Protein AF-A0A935KQV0-F1 (afdb_monomer_lite)

Secondary structure (DSSP, 8-state):
--BTTB----HHHHHHHHHHHHHHHHHHHHHHHHHHHHHHHHHHHHHHHHHHHHHTT----HHHHHHHHT---HHHHHHHHHHTTT-SSHHHHT-TTHHHHHHHHHHHHHHTTS------------------------PPPTTHHHHHHHHHHHHHHHHHHHHHHHHHHHTT----HHHHHHHHT---HHHHHHHHHHTTT-SSHHHHHSPP-

Sequence (213 aa):
MQIGNYVYRSEFARRYLAQGHAEGRAKGEAEGRIEGRAEGCLEGEAQALLRILHARGLSVSEAERARMVSCDDRATLDEWLERALTASRVAEVFSVYDVYCREFARRFVAKGRAEGEVEGRADRGGGGGGGGGGPGGGGPGPGAGQGRLEGKAVGRVEGHARALLRILGARGLSVSDAERGEILCCAELTVLDAWIERALTARSVAEVLGAAK

Foldseek 3Di:
DDPPPDDDPDPVVVVVVVVVLVVLQVVLLQLLLVQLLLLLLQQQLLVLLVLLCVLVVEDADPVLSCVSNPDSDPVLSLQLLLQSLPDPYSVSSNDPPVVVVVVVVVVCVVDVVDDDDDDDDDDDDDDDDDDDDDDPPPDRTNNSNVSSNNNSLNNNLQNLLVSLVSLCVSVVADADPVLNVVSNPDNDSVLSSQLSSQSSPDPHSCSSNDDDD

Radius of gyration: 24.26 Å; chains: 1; bounding box: 67×32×71 Å

pLDDT: mean 77.88, std 22.32, range [28.64, 97.69]

Structure (mmCIF, N/CA/C/O backbone):
data_AF-A0A935KQV0-F1
#
_entry.id   AF-A0A935KQV0-F1
#
loop_
_atom_site.group_PDB
_atom_site.id
_atom_site.type_symbol
_atom_site.label_atom_id
_atom_site.label_alt_id
_atom_site.label_comp_id
_atom_site.label_asym_id
_atom_site.label_entity_id
_atom_site.label_seq_id
_atom_site.pdbx_PDB_ins_code
_atom_site.Cartn_x
_atom_site.Cartn_y
_atom_site.Cartn_z
_atom_site.occupancy
_atom_site.B_iso_or_equiv
_atom_site.auth_seq_id
_atom_site.auth_comp_id
_atom_site.auth_asym_id
_atom_site.auth_atom_id
_atom_site.pdbx_PDB_model_num
ATOM 1 N N . MET A 1 1 ? 22.729 -12.419 -34.390 1.00 51.22 1 MET A N 1
ATOM 2 C CA . MET A 1 1 ? 21.323 -12.376 -33.937 1.00 51.22 1 MET A CA 1
ATOM 3 C C . MET A 1 1 ? 20.447 -12.295 -35.185 1.00 51.22 1 MET A C 1
ATOM 5 O O . MET A 1 1 ? 20.657 -11.387 -35.980 1.00 51.22 1 MET A O 1
ATOM 9 N N . GLN A 1 2 ? 19.611 -13.310 -35.427 1.00 42.56 2 GLN A N 1
ATOM 10 C CA . GLN A 1 2 ? 18.781 -13.502 -36.629 1.00 42.56 2 GLN A CA 1
ATOM 11 C C . GLN A 1 2 ? 17.349 -13.021 -36.338 1.00 42.56 2 GLN A C 1
ATOM 13 O O . GLN A 1 2 ? 16.762 -13.463 -35.354 1.00 42.56 2 GLN A O 1
ATOM 18 N N . ILE A 1 3 ? 16.790 -12.133 -37.167 1.00 52.03 3 ILE A N 1
ATOM 19 C CA . ILE A 1 3 ? 15.344 -11.850 -37.175 1.00 52.03 3 ILE A CA 1
ATOM 20 C C . ILE A 1 3 ? 14.775 -12.695 -38.319 1.00 52.03 3 ILE A C 1
ATOM 22 O O . ILE A 1 3 ? 14.884 -12.329 -39.489 1.00 52.03 3 ILE A O 1
ATOM 26 N N . GLY A 1 4 ? 14.292 -13.897 -37.994 1.00 65.00 4 GLY A N 1
ATOM 27 C CA . GLY A 1 4 ? 14.020 -14.930 -39.001 1.00 65.00 4 GLY A CA 1
ATOM 28 C C . GLY A 1 4 ? 15.279 -15.325 -39.794 1.00 65.00 4 GLY A C 1
ATOM 29 O O . GLY A 1 4 ? 16.396 -15.245 -39.289 1.00 65.00 4 GLY A O 1
ATOM 30 N N . ASN A 1 5 ? 15.123 -15.723 -41.061 1.00 53.81 5 ASN A N 1
ATOM 31 C CA . ASN A 1 5 ? 16.239 -16.158 -41.921 1.00 53.81 5 ASN A CA 1
ATOM 32 C C . ASN A 1 5 ? 17.142 -15.017 -42.440 1.00 53.81 5 ASN A C 1
ATOM 34 O O . ASN A 1 5 ? 18.050 -15.267 -43.234 1.00 53.81 5 ASN A O 1
ATOM 38 N N . TYR A 1 6 ? 16.928 -13.768 -42.017 1.00 64.62 6 TYR A N 1
ATOM 39 C CA . TYR A 1 6 ? 17.718 -12.636 -42.494 1.00 64.62 6 TYR A CA 1
ATOM 40 C C . TYR A 1 6 ? 18.883 -12.318 -41.550 1.00 64.62 6 TYR A C 1
ATOM 42 O O . TYR A 1 6 ? 18.707 -11.988 -40.375 1.00 64.62 6 TYR A O 1
ATOM 50 N N . VAL A 1 7 ? 20.101 -12.396 -42.091 1.00 66.06 7 VAL A N 1
ATOM 51 C CA . VAL A 1 7 ? 21.337 -12.007 -41.404 1.00 66.06 7 VAL A CA 1
ATOM 52 C C . VAL A 1 7 ? 21.749 -10.624 -41.898 1.00 66.06 7 VAL A C 1
ATOM 54 O O . VAL A 1 7 ? 22.054 -10.446 -43.079 1.00 66.06 7 VAL A O 1
ATOM 57 N N . TYR A 1 8 ? 21.789 -9.643 -40.994 1.00 71.12 8 TYR A N 1
ATOM 58 C CA . TYR A 1 8 ? 22.251 -8.293 -41.317 1.00 71.12 8 TYR A CA 1
ATOM 59 C C . TYR A 1 8 ? 23.732 -8.300 -41.693 1.00 71.12 8 TYR A C 1
ATOM 61 O O . TYR A 1 8 ? 24.611 -8.516 -40.858 1.00 71.12 8 TYR A O 1
ATOM 69 N N . ARG A 1 9 ? 23.998 -8.046 -42.977 1.00 77.44 9 ARG A N 1
ATOM 70 C CA . ARG A 1 9 ? 25.338 -8.179 -43.563 1.00 77.44 9 ARG A CA 1
ATOM 71 C C . ARG A 1 9 ? 26.287 -7.034 -43.187 1.00 77.44 9 ARG A C 1
ATOM 73 O O . ARG A 1 9 ? 27.486 -7.258 -43.088 1.00 77.44 9 ARG A O 1
ATOM 80 N N . SER A 1 10 ? 25.773 -5.834 -42.910 1.00 84.25 10 SER A N 1
ATOM 81 C CA . SER A 1 10 ? 26.598 -4.673 -42.541 1.00 84.25 10 SER A CA 1
ATOM 82 C C . SER A 1 10 ? 26.788 -4.545 -41.025 1.00 84.25 10 SER A C 1
ATOM 84 O O . SER A 1 10 ? 25.827 -4.679 -40.266 1.00 84.25 10 SER A O 1
ATOM 86 N N . GLU A 1 11 ? 28.016 -4.232 -40.592 1.00 77.44 11 GLU A N 1
ATOM 87 C CA . GLU A 1 11 ? 28.325 -3.830 -39.207 1.00 77.44 11 GLU A CA 1
ATOM 88 C C . GLU A 1 11 ? 27.502 -2.609 -38.777 1.00 77.44 11 GLU A C 1
ATOM 90 O O . GLU A 1 11 ? 27.034 -2.533 -37.644 1.00 77.44 11 GLU A O 1
ATOM 95 N N . PHE A 1 12 ? 27.251 -1.683 -39.708 1.00 79.38 12 PHE A N 1
ATOM 96 C CA . PHE A 1 12 ? 26.406 -0.515 -39.477 1.00 79.38 12 PHE A CA 1
ATOM 97 C C . PHE A 1 12 ? 24.987 -0.938 -39.077 1.00 79.38 12 PHE A C 1
ATOM 99 O O . PHE A 1 12 ? 24.496 -0.556 -38.020 1.00 79.38 12 PHE A O 1
ATOM 106 N N . ALA A 1 13 ? 24.353 -1.812 -39.862 1.00 78.12 13 ALA A N 1
ATOM 107 C CA . ALA A 1 13 ? 22.996 -2.266 -39.572 1.00 78.12 13 ALA A CA 1
ATOM 108 C C . ALA A 1 13 ? 22.918 -3.078 -38.267 1.00 78.12 13 ALA A C 1
ATOM 110 O O . ALA A 1 13 ? 21.971 -2.921 -37.500 1.00 78.12 13 ALA A O 1
ATOM 111 N N . ARG A 1 14 ? 23.942 -3.892 -37.968 1.00 81.94 14 ARG A N 1
ATOM 112 C CA . ARG A 1 14 ? 24.045 -4.615 -36.690 1.00 81.94 14 ARG A CA 1
ATOM 113 C C . ARG A 1 14 ? 24.139 -3.667 -35.492 1.00 81.94 14 ARG A C 1
ATOM 115 O O . ARG A 1 14 ? 23.450 -3.904 -34.502 1.00 81.94 14 ARG A O 1
ATOM 122 N N . ARG A 1 15 ? 24.929 -2.589 -35.587 1.00 79.25 15 ARG A N 1
ATOM 123 C CA . ARG A 1 15 ? 25.049 -1.575 -34.523 1.00 79.25 15 ARG A CA 1
ATOM 124 C C . ARG A 1 15 ? 23.736 -0.841 -34.264 1.00 79.25 15 ARG A C 1
ATOM 126 O O . ARG A 1 15 ? 23.324 -0.772 -33.114 1.00 79.25 15 ARG A O 1
ATOM 133 N N . TYR A 1 16 ? 23.058 -0.356 -35.303 1.00 78.00 16 TYR A N 1
ATOM 134 C CA . TYR A 1 16 ? 21.794 0.375 -35.135 1.00 78.00 16 TYR A CA 1
ATOM 135 C C . TYR A 1 16 ? 20.670 -0.499 -34.574 1.00 78.00 16 TYR A C 1
ATOM 137 O O . TYR A 1 16 ? 19.898 -0.040 -33.739 1.00 78.00 16 TYR A O 1
ATOM 145 N N . LEU A 1 17 ? 20.595 -1.773 -34.968 1.00 80.44 17 LEU A N 1
ATOM 146 C CA . LEU A 1 17 ? 19.628 -2.704 -34.379 1.00 80.44 17 LEU A CA 1
ATOM 147 C C . LEU A 1 17 ? 19.953 -3.014 -32.925 1.00 80.44 17 LEU A C 1
ATOM 149 O O . LEU A 1 17 ? 19.053 -3.015 -32.096 1.00 80.44 17 LEU A O 1
ATOM 153 N N . ALA A 1 18 ? 21.225 -3.268 -32.603 1.00 81.56 18 ALA A N 1
ATOM 154 C CA . ALA A 1 18 ? 21.640 -3.498 -31.224 1.00 81.56 18 ALA A CA 1
ATOM 155 C C . ALA A 1 18 ? 21.318 -2.285 -30.339 1.00 81.56 18 ALA A C 1
ATOM 157 O O . ALA A 1 18 ? 20.777 -2.454 -29.249 1.00 81.56 18 ALA A O 1
ATOM 158 N N . GLN A 1 19 ? 21.578 -1.075 -30.840 1.00 83.81 19 GLN A N 1
ATOM 159 C CA . GLN A 1 19 ? 21.224 0.171 -30.169 1.00 83.81 19 GLN A CA 1
ATOM 160 C C . GLN A 1 19 ? 19.706 0.311 -30.000 1.00 83.81 19 GLN A C 1
ATOM 162 O O . GLN A 1 19 ? 19.245 0.500 -28.880 1.00 83.81 19 GLN A O 1
ATOM 167 N N . GLY A 1 20 ? 18.919 0.126 -31.062 1.00 83.25 20 GLY A N 1
ATOM 168 C CA . GLY A 1 20 ? 17.457 0.205 -30.987 1.00 83.25 20 GLY A CA 1
ATOM 169 C C . GLY A 1 20 ? 16.843 -0.848 -30.057 1.00 83.25 20 GLY A C 1
ATOM 170 O O . GLY A 1 20 ? 15.896 -0.560 -29.330 1.00 83.25 20 GLY A O 1
ATOM 171 N N . HIS A 1 21 ? 17.406 -2.059 -30.009 1.00 80.44 21 HIS A N 1
ATOM 172 C CA . HIS A 1 21 ? 17.002 -3.085 -29.046 1.00 80.44 21 HIS A CA 1
ATOM 173 C C . HIS A 1 21 ? 17.347 -2.699 -27.605 1.00 80.44 21 HIS A C 1
ATOM 175 O O . HIS A 1 21 ? 16.546 -2.960 -26.708 1.00 80.44 21 HIS A O 1
ATOM 181 N N . ALA A 1 22 ? 18.515 -2.095 -27.373 1.00 82.62 22 ALA A N 1
ATOM 182 C CA . ALA A 1 22 ? 18.918 -1.626 -26.052 1.00 82.62 22 ALA A CA 1
ATOM 183 C C . ALA A 1 22 ? 18.037 -0.460 -25.575 1.00 82.62 22 ALA A C 1
ATOM 185 O O . ALA A 1 22 ? 17.529 -0.502 -24.458 1.00 82.62 22 ALA A O 1
ATOM 186 N N . GLU A 1 23 ? 17.791 0.530 -26.433 1.00 83.69 23 GLU A N 1
ATOM 187 C CA . GLU A 1 23 ? 16.909 1.669 -26.150 1.00 83.69 23 GLU A CA 1
ATOM 188 C C . GLU A 1 23 ? 15.466 1.214 -25.910 1.00 83.69 23 GLU A C 1
ATOM 190 O O . GLU A 1 23 ? 14.846 1.610 -24.923 1.00 83.69 23 GLU A O 1
ATOM 195 N N . GLY A 1 24 ? 14.947 0.321 -26.760 1.00 84.88 24 GLY A N 1
ATOM 196 C CA . GLY A 1 24 ? 13.618 -0.263 -26.591 1.00 84.88 24 GLY A CA 1
ATOM 197 C C . GLY A 1 24 ? 13.483 -1.043 -25.284 1.00 84.88 24 GLY A C 1
ATOM 198 O O . GLY A 1 24 ? 12.462 -0.922 -24.609 1.00 84.88 24 GLY A O 1
ATOM 199 N N . ARG A 1 25 ? 14.528 -1.784 -24.887 1.00 84.88 25 ARG A N 1
ATOM 200 C CA . ARG A 1 25 ? 14.560 -2.488 -23.601 1.00 84.88 25 ARG A CA 1
ATOM 201 C C . ARG A 1 25 ? 14.570 -1.530 -22.418 1.00 84.88 25 ARG A C 1
ATOM 203 O O . ARG A 1 25 ? 13.757 -1.685 -21.514 1.00 84.88 25 ARG A O 1
ATOM 210 N N . ALA A 1 26 ? 15.453 -0.535 -22.441 1.00 83.94 26 ALA A N 1
ATOM 211 C CA . ALA A 1 26 ? 15.571 0.443 -21.365 1.00 83.94 26 ALA A CA 1
ATOM 212 C C . ALA A 1 26 ? 14.270 1.237 -21.176 1.00 83.94 26 ALA A C 1
ATOM 214 O O . ALA A 1 26 ? 13.826 1.446 -20.046 1.00 83.94 26 ALA A O 1
ATOM 215 N N . LYS A 1 27 ? 13.627 1.634 -22.281 1.00 86.88 27 LYS A N 1
ATOM 216 C CA . LYS A 1 27 ? 12.321 2.296 -22.251 1.00 86.88 27 LYS A CA 1
ATOM 217 C C . LYS A 1 27 ? 11.241 1.377 -21.676 1.00 86.88 27 LYS A C 1
ATOM 219 O O . LYS A 1 27 ? 10.529 1.797 -20.768 1.00 86.88 27 LYS A O 1
ATOM 224 N N . GLY A 1 28 ? 11.169 0.130 -22.147 1.00 86.06 28 GLY A N 1
ATOM 225 C CA . GLY A 1 28 ? 10.222 -0.860 -21.635 1.00 86.06 28 GLY A CA 1
ATOM 226 C C . GLY A 1 28 ? 10.383 -1.092 -20.133 1.00 86.06 28 GLY A C 1
ATOM 227 O O . GLY A 1 28 ? 9.404 -1.030 -19.398 1.00 86.06 28 GLY A O 1
ATOM 228 N N . GLU A 1 29 ? 11.610 -1.288 -19.650 1.00 87.50 29 GLU A N 1
ATOM 229 C CA . GLU A 1 29 ? 11.904 -1.439 -18.217 1.00 87.50 29 GLU A CA 1
ATOM 230 C C . GLU A 1 29 ? 11.488 -0.207 -17.402 1.00 87.50 29 GLU A C 1
ATOM 232 O O . GLU A 1 29 ? 10.914 -0.346 -16.324 1.00 87.50 29 GLU A O 1
ATOM 237 N N . ALA A 1 30 ? 11.747 1.004 -17.903 1.00 87.06 30 ALA A N 1
ATOM 238 C CA . ALA A 1 30 ? 11.362 2.233 -17.216 1.00 87.06 30 ALA A CA 1
ATOM 239 C C . ALA A 1 30 ? 9.835 2.391 -17.110 1.00 87.06 30 ALA A C 1
ATOM 241 O O . ALA A 1 30 ? 9.331 2.664 -16.021 1.00 87.06 30 ALA A O 1
ATOM 242 N N . GLU A 1 31 ? 9.107 2.179 -18.208 1.00 89.25 31 GLU A N 1
ATOM 243 C CA . GLU A 1 31 ? 7.638 2.222 -18.235 1.00 89.25 31 GLU A CA 1
ATOM 244 C C . GLU A 1 31 ? 7.041 1.139 -17.331 1.00 89.25 31 GLU A C 1
ATOM 246 O O . GLU A 1 31 ? 6.191 1.432 -16.488 1.00 89.25 31 GLU A O 1
ATOM 251 N N . GLY A 1 32 ? 7.570 -0.086 -17.425 1.00 88.94 32 GLY A N 1
ATOM 252 C CA . GLY A 1 32 ? 7.191 -1.196 -16.561 1.00 88.94 32 GLY A CA 1
ATOM 253 C C . GLY A 1 32 ? 7.372 -0.855 -15.084 1.00 88.94 32 GLY A C 1
ATOM 254 O O . GLY A 1 32 ? 6.460 -1.085 -14.299 1.00 88.94 32 GLY A O 1
ATOM 255 N N . ARG A 1 33 ? 8.499 -0.246 -14.687 1.00 92.00 33 ARG A N 1
ATOM 256 C CA . ARG A 1 33 ? 8.729 0.161 -13.286 1.00 92.00 33 ARG A CA 1
ATOM 257 C C . ARG A 1 33 ? 7.691 1.144 -12.767 1.00 92.00 33 ARG A C 1
ATOM 259 O O . ARG A 1 33 ? 7.289 1.025 -11.613 1.00 92.00 33 ARG A O 1
ATOM 266 N N . ILE A 1 34 ? 7.259 2.101 -13.585 1.00 92.06 34 ILE A N 1
ATOM 267 C CA . ILE A 1 34 ? 6.254 3.093 -13.181 1.00 92.06 34 ILE A CA 1
ATOM 268 C C . ILE A 1 34 ? 4.902 2.411 -12.949 1.00 92.06 34 ILE A C 1
ATOM 270 O O . ILE A 1 34 ? 4.312 2.571 -11.881 1.00 92.06 34 ILE A O 1
ATOM 274 N N . GLU A 1 35 ? 4.447 1.622 -13.922 1.00 90.25 35 GLU A N 1
ATOM 275 C CA . GLU A 1 35 ? 3.185 0.878 -13.845 1.00 90.25 35 GLU A CA 1
ATOM 276 C C . GLU A 1 35 ? 3.201 -0.109 -12.671 1.00 90.25 35 GLU A C 1
ATOM 278 O O . GLU A 1 35 ? 2.318 -0.091 -11.816 1.00 90.25 35 GLU A O 1
ATOM 283 N N . GLY A 1 36 ? 4.274 -0.893 -12.559 1.00 92.44 36 GLY A N 1
ATOM 284 C CA . GLY A 1 36 ? 4.469 -1.837 -11.470 1.00 92.44 36 GLY A CA 1
ATOM 285 C C . GLY A 1 36 ? 4.436 -1.167 -10.104 1.00 92.44 36 GLY A C 1
ATOM 286 O O . GLY A 1 36 ? 3.816 -1.694 -9.191 1.00 92.44 36 GLY A O 1
ATOM 287 N N . ARG A 1 37 ? 5.051 0.011 -9.946 1.00 94.62 37 ARG A N 1
ATOM 288 C CA . ARG A 1 37 ? 5.041 0.755 -8.677 1.00 94.62 37 ARG A CA 1
ATOM 289 C C . ARG A 1 37 ? 3.647 1.242 -8.302 1.00 94.62 37 ARG A C 1
ATOM 291 O O . ARG A 1 37 ? 3.291 1.181 -7.127 1.00 94.62 37 ARG A O 1
ATOM 298 N N . ALA A 1 38 ? 2.850 1.679 -9.275 1.00 91.50 38 ALA A N 1
ATOM 299 C CA . ALA A 1 38 ? 1.461 2.059 -9.037 1.00 91.50 38 ALA A CA 1
ATOM 300 C C . ALA A 1 38 ? 0.608 0.854 -8.604 1.00 91.50 38 ALA A C 1
ATOM 302 O O . ALA A 1 38 ? -0.062 0.930 -7.575 1.00 91.50 38 ALA A O 1
ATOM 303 N N . GLU A 1 39 ? 0.697 -0.267 -9.326 1.00 92.12 39 GLU A N 1
ATOM 304 C CA . GLU A 1 39 ? 0.000 -1.516 -8.981 1.00 92.12 39 GLU A CA 1
ATOM 305 C C . GLU A 1 39 ? 0.440 -2.047 -7.611 1.00 92.12 39 GLU A C 1
ATOM 307 O O . GLU A 1 39 ? -0.384 -2.344 -6.751 1.00 92.12 39 GLU A O 1
ATOM 312 N N . GLY A 1 40 ? 1.753 -2.107 -7.376 1.00 94.69 40 GLY A N 1
ATOM 313 C CA . GLY A 1 40 ? 2.329 -2.561 -6.117 1.00 94.69 40 GLY A CA 1
ATOM 314 C C . GLY A 1 40 ? 1.860 -1.727 -4.933 1.00 94.69 40 GLY A C 1
ATOM 315 O O . GLY A 1 40 ? 1.630 -2.274 -3.863 1.00 94.69 40 GLY A O 1
ATOM 316 N N . CYS A 1 41 ? 1.677 -0.418 -5.114 1.00 95.19 41 CYS A N 1
ATOM 317 C CA . CYS A 1 41 ? 1.146 0.447 -4.066 1.00 95.19 41 CYS A CA 1
ATOM 318 C C . CYS A 1 41 ? -0.255 0.038 -3.619 1.00 95.19 41 CYS A C 1
ATOM 320 O O . CYS A 1 41 ? -0.501 -0.056 -2.419 1.00 95.19 41 CYS A O 1
ATOM 322 N N . LEU A 1 42 ? -1.152 -0.227 -4.567 1.00 94.75 42 LEU A N 1
ATOM 323 C CA . LEU A 1 42 ? -2.513 -0.670 -4.264 1.00 94.75 42 LEU A CA 1
ATOM 324 C C . LEU A 1 42 ? -2.496 -2.064 -3.623 1.00 94.75 42 LEU A C 1
ATOM 326 O O . LEU A 1 42 ? -3.148 -2.285 -2.604 1.00 94.75 42 LEU A O 1
ATOM 330 N N . GLU A 1 43 ? -1.664 -2.976 -4.145 1.00 95.00 43 GLU A N 1
ATOM 331 C CA . GLU A 1 43 ? -1.433 -4.292 -3.533 1.00 95.00 43 GLU A CA 1
ATOM 332 C C . GLU A 1 43 ? -0.948 -4.159 -2.076 1.00 95.00 43 GLU A C 1
ATOM 334 O O . GLU A 1 43 ? -1.382 -4.917 -1.209 1.00 95.00 43 GLU A O 1
ATOM 339 N N . GLY A 1 44 ? -0.062 -3.199 -1.801 1.00 95.94 44 GLY A N 1
ATOM 340 C CA . GLY A 1 44 ? 0.465 -2.922 -0.467 1.00 95.94 44 GLY A CA 1
ATOM 341 C C . GLY A 1 44 ? -0.592 -2.380 0.494 1.00 95.94 44 GLY A C 1
ATOM 342 O O . GLY A 1 44 ? -0.711 -2.869 1.612 1.00 95.94 44 GLY A O 1
ATOM 343 N N . GLU A 1 45 ? -1.409 -1.422 0.060 1.00 96.88 45 GLU A N 1
ATOM 344 C CA . GLU A 1 45 ? -2.520 -0.894 0.866 1.00 96.88 45 GLU A CA 1
ATOM 345 C C . GLU A 1 45 ? -3.568 -1.980 1.173 1.00 96.88 45 GLU A C 1
ATOM 347 O O . GLU A 1 45 ? -4.023 -2.106 2.312 1.00 96.88 45 GLU A O 1
ATOM 352 N N . ALA A 1 46 ? -3.893 -2.835 0.197 1.00 96.19 46 ALA A N 1
ATOM 353 C CA . ALA A 1 46 ? -4.788 -3.974 0.396 1.00 96.19 46 ALA A CA 1
ATOM 354 C C . ALA A 1 46 ? -4.217 -5.012 1.383 1.00 96.19 46 ALA A C 1
ATOM 356 O O . ALA A 1 46 ? -4.949 -5.569 2.205 1.00 96.19 46 ALA A O 1
ATOM 357 N N . GLN A 1 47 ? -2.908 -5.275 1.333 1.00 96.50 47 GLN A N 1
ATOM 358 C CA . GLN A 1 47 ? -2.226 -6.155 2.289 1.00 96.50 47 GLN A CA 1
ATOM 359 C C . GLN A 1 47 ? -2.223 -5.566 3.704 1.00 96.50 47 GLN A C 1
ATOM 361 O O . GLN A 1 47 ? -2.571 -6.273 4.652 1.00 96.50 47 GLN A O 1
ATOM 366 N N . ALA A 1 48 ? -1.943 -4.268 3.841 1.00 96.50 48 ALA A N 1
ATOM 367 C CA . ALA A 1 48 ? -2.029 -3.559 5.113 1.00 96.50 48 ALA A CA 1
ATOM 368 C C . ALA A 1 48 ? -3.448 -3.630 5.706 1.00 96.50 48 ALA A C 1
ATOM 370 O O . ALA A 1 48 ? -3.613 -3.930 6.890 1.00 96.50 48 ALA A O 1
ATOM 371 N N . LEU A 1 49 ? -4.484 -3.449 4.881 1.00 96.44 49 LEU A N 1
ATOM 372 C CA . LEU A 1 49 ? -5.882 -3.615 5.288 1.00 96.44 49 LEU A CA 1
ATOM 373 C C . LEU A 1 49 ? -6.150 -5.020 5.843 1.00 96.44 49 LEU A C 1
ATOM 375 O O . LEU A 1 49 ? -6.696 -5.169 6.937 1.00 96.44 49 LEU A O 1
ATOM 379 N N . LEU A 1 50 ? -5.728 -6.062 5.123 1.00 96.00 50 LEU A N 1
ATOM 380 C CA . LEU A 1 50 ? -5.863 -7.446 5.582 1.00 96.00 50 LEU A CA 1
ATOM 381 C C . LEU A 1 50 ? -5.127 -7.684 6.906 1.00 96.00 50 LEU A C 1
ATOM 383 O O . LEU A 1 50 ? -5.637 -8.403 7.771 1.00 96.00 50 LEU A O 1
ATOM 387 N N . ARG A 1 51 ? -3.956 -7.063 7.091 1.00 95.12 51 ARG A N 1
ATOM 388 C CA . ARG A 1 51 ? -3.177 -7.159 8.329 1.00 95.12 51 ARG A CA 1
ATOM 389 C C . ARG A 1 51 ? -3.921 -6.548 9.510 1.00 95.12 51 ARG A C 1
ATOM 391 O O . ARG A 1 51 ? -4.007 -7.192 10.554 1.00 95.12 51 ARG A O 1
ATOM 398 N N . ILE A 1 52 ? -4.519 -5.371 9.332 1.00 94.88 52 ILE A N 1
ATOM 399 C CA . ILE A 1 52 ? -5.344 -4.713 10.356 1.00 94.88 52 ILE A CA 1
ATOM 400 C C . ILE A 1 52 ? -6.513 -5.608 10.761 1.00 94.88 52 ILE A C 1
ATOM 402 O O . ILE A 1 52 ? -6.734 -5.836 11.949 1.00 94.88 52 ILE A O 1
ATOM 406 N N . LEU A 1 53 ? -7.256 -6.139 9.787 1.00 94.75 53 LEU A N 1
ATOM 407 C CA . LEU A 1 53 ? -8.420 -6.983 10.067 1.00 94.75 53 LEU A CA 1
ATOM 408 C C . LEU A 1 53 ? -8.023 -8.244 10.834 1.00 94.75 53 LEU A C 1
ATOM 410 O O . LEU A 1 53 ? -8.674 -8.595 11.817 1.00 94.75 53 LEU A O 1
ATOM 414 N N . HIS A 1 54 ? -6.910 -8.866 10.446 1.00 93.81 54 HIS A N 1
ATOM 415 C CA . HIS A 1 54 ? -6.359 -10.007 11.161 1.00 93.81 54 HIS A CA 1
ATOM 416 C C . HIS A 1 54 ? -5.921 -9.650 12.590 1.00 93.81 54 HIS A C 1
ATOM 418 O O . HIS A 1 54 ? -6.286 -10.355 13.528 1.00 93.81 54 HIS A O 1
ATOM 424 N N . ALA A 1 55 ? -5.191 -8.547 12.780 1.00 92.62 55 ALA A N 1
ATOM 425 C CA . ALA A 1 55 ? -4.739 -8.092 14.097 1.00 92.62 55 ALA A CA 1
ATOM 426 C C . ALA A 1 55 ? -5.908 -7.738 15.035 1.00 92.62 55 ALA A C 1
ATOM 428 O O . ALA A 1 55 ? -5.804 -7.881 16.251 1.00 92.62 55 ALA A O 1
ATOM 429 N N . ARG A 1 56 ? -7.051 -7.332 14.471 1.00 92.75 56 ARG A N 1
ATOM 430 C CA . ARG A 1 56 ? -8.306 -7.108 15.205 1.00 92.75 56 ARG A CA 1
ATOM 431 C C . ARG A 1 56 ? -9.124 -8.384 15.438 1.00 92.75 56 ARG A C 1
ATOM 433 O O . ARG A 1 56 ? -10.190 -8.310 16.042 1.00 92.75 56 ARG A O 1
ATOM 440 N N . GLY A 1 57 ? -8.652 -9.542 14.973 1.00 92.62 57 GLY A N 1
ATOM 441 C CA . GLY A 1 57 ? -9.326 -10.833 15.134 1.00 92.62 57 GLY A CA 1
ATOM 442 C C . GLY A 1 57 ? -10.531 -11.039 14.211 1.00 92.62 57 GLY A C 1
ATOM 443 O O . GLY A 1 57 ? -11.354 -11.917 14.465 1.00 92.62 57 GLY A O 1
ATOM 444 N N . LEU A 1 58 ? -10.662 -10.246 13.144 1.00 92.88 58 LEU A N 1
ATOM 445 C CA . LEU A 1 58 ? -11.752 -10.379 12.183 1.00 92.88 58 LEU A CA 1
ATOM 446 C C . LEU A 1 58 ? -11.411 -11.459 11.151 1.00 92.88 58 LEU A C 1
ATOM 448 O O . LEU A 1 58 ? -10.390 -11.399 10.467 1.00 92.88 58 LEU A O 1
ATOM 452 N N . SER A 1 59 ? -12.287 -12.457 11.037 1.00 91.00 59 SER A N 1
ATOM 453 C CA . SER A 1 59 ? -12.134 -13.537 10.060 1.00 91.00 59 SER A CA 1
ATOM 454 C C . SER A 1 59 ? -12.501 -13.037 8.665 1.00 91.00 59 SER A C 1
ATOM 456 O O . SER A 1 59 ? -13.654 -12.689 8.424 1.00 91.00 59 SER A O 1
ATOM 458 N N . VAL A 1 60 ? -11.519 -13.007 7.763 1.00 93.62 60 VAL A N 1
ATOM 459 C CA . VAL A 1 60 ? -11.684 -12.615 6.356 1.00 93.62 60 VAL A CA 1
ATOM 460 C C . VAL A 1 60 ? -11.788 -13.877 5.505 1.00 93.62 60 VAL A C 1
ATOM 462 O O . VAL A 1 60 ? -10.887 -14.716 5.524 1.00 93.62 60 VAL A O 1
ATOM 465 N N . SER A 1 61 ? -12.880 -14.020 4.762 1.00 93.06 61 SER A N 1
ATOM 466 C CA . SER A 1 61 ? -13.055 -15.101 3.789 1.00 93.06 61 SER A CA 1
ATOM 467 C C . SER A 1 61 ? -12.196 -14.884 2.538 1.00 93.06 61 SER A C 1
ATOM 469 O O . SER A 1 61 ? -11.804 -13.762 2.216 1.00 93.06 61 SER A O 1
ATOM 471 N N . GLU A 1 62 ? -11.949 -15.945 1.768 1.00 91.94 62 GLU A N 1
ATOM 472 C CA . GLU A 1 62 ? -11.179 -15.836 0.519 1.00 91.94 62 GLU A CA 1
ATOM 473 C C . GLU A 1 62 ? -11.838 -14.909 -0.513 1.00 91.94 62 GLU A C 1
ATOM 475 O O . GLU A 1 62 ? -11.144 -14.195 -1.230 1.00 91.94 62 GLU A O 1
ATOM 480 N N . ALA A 1 63 ? -13.172 -14.839 -0.547 1.00 88.88 63 ALA A N 1
ATOM 481 C CA . ALA A 1 63 ? -13.888 -13.906 -1.417 1.00 88.88 63 ALA A CA 1
ATOM 482 C C . ALA A 1 63 ? -13.647 -12.438 -1.016 1.00 88.88 63 ALA A C 1
ATOM 484 O O . ALA A 1 63 ? -13.456 -11.578 -1.875 1.00 88.88 63 ALA A O 1
ATOM 485 N N . GLU A 1 64 ? -13.624 -12.144 0.285 1.00 92.62 64 GLU A N 1
ATOM 486 C CA . GLU A 1 64 ? -13.346 -10.798 0.799 1.00 92.62 64 GLU A CA 1
ATOM 487 C C . GLU A 1 64 ? -11.877 -10.420 0.595 1.00 92.62 64 GLU A C 1
ATOM 489 O O . GLU A 1 64 ? -11.589 -9.301 0.172 1.00 92.62 64 GLU A O 1
ATOM 494 N N . ARG A 1 65 ? -10.955 -11.369 0.808 1.00 92.94 65 ARG A N 1
ATOM 495 C CA . ARG A 1 65 ? -9.534 -11.204 0.481 1.00 92.94 65 ARG A CA 1
ATOM 496 C C . ARG A 1 65 ? -9.346 -10.894 -1.000 1.00 92.94 65 ARG A C 1
ATOM 498 O O . ARG A 1 65 ? -8.658 -9.931 -1.328 1.00 92.94 65 ARG A O 1
ATOM 505 N N . ALA A 1 66 ? -9.962 -11.683 -1.881 1.00 89.88 66 ALA A N 1
ATOM 506 C CA . ALA A 1 66 ? -9.879 -11.483 -3.322 1.00 89.88 66 ALA A CA 1
ATOM 507 C C . ALA A 1 66 ? -10.391 -10.094 -3.714 1.00 89.88 66 ALA A C 1
ATOM 509 O O . ALA A 1 66 ? -9.711 -9.394 -4.455 1.00 89.88 66 ALA A O 1
ATOM 510 N N . ARG A 1 67 ? -11.523 -9.660 -3.144 1.00 91.44 67 ARG A N 1
ATOM 511 C CA . ARG A 1 67 ? -12.081 -8.320 -3.368 1.00 91.44 67 ARG A CA 1
ATOM 512 C C . ARG A 1 67 ? -11.127 -7.197 -2.954 1.00 91.44 67 ARG A C 1
ATOM 514 O O . ARG A 1 67 ? -11.054 -6.193 -3.654 1.00 91.44 67 ARG A O 1
ATOM 521 N N . MET A 1 68 ? -10.434 -7.340 -1.824 1.00 91.81 68 MET A N 1
ATOM 522 C CA . MET A 1 68 ? -9.472 -6.333 -1.361 1.00 91.81 68 MET A CA 1
ATOM 523 C C . MET A 1 68 ? -8.247 -6.268 -2.270 1.00 91.81 68 MET A C 1
ATOM 525 O O . MET A 1 68 ? -7.852 -5.187 -2.689 1.00 91.81 68 MET A O 1
ATOM 529 N N . VAL A 1 69 ? -7.674 -7.424 -2.608 1.00 90.88 69 VAL A N 1
ATOM 530 C CA . VAL A 1 69 ? -6.454 -7.512 -3.425 1.00 90.88 69 VAL A CA 1
ATOM 531 C C . VAL A 1 69 ? -6.704 -7.123 -4.885 1.00 90.88 69 VAL A C 1
ATOM 533 O O . VAL A 1 69 ? -5.798 -6.615 -5.536 1.00 90.88 69 VAL A O 1
ATOM 536 N N . SER A 1 70 ? -7.914 -7.338 -5.408 1.00 89.38 70 SER A N 1
ATOM 537 C CA . SER A 1 70 ? -8.283 -6.943 -6.771 1.00 89.38 70 SER A CA 1
ATOM 538 C C . SER A 1 70 ? -8.767 -5.495 -6.886 1.00 89.38 70 SER A C 1
ATOM 540 O O . SER A 1 70 ? -9.227 -5.111 -7.958 1.00 89.38 70 SER A O 1
ATOM 542 N N . CYS A 1 71 ? -8.768 -4.722 -5.796 1.00 89.44 71 CYS A N 1
ATOM 543 C CA . CYS A 1 71 ? -9.213 -3.335 -5.824 1.00 89.44 71 CYS A CA 1
ATOM 544 C C . CYS A 1 71 ? -8.139 -2.455 -6.473 1.00 89.44 71 CYS A C 1
ATOM 546 O O . CYS A 1 71 ? -7.001 -2.404 -6.010 1.00 89.44 71 CYS A O 1
ATOM 548 N N . ASP A 1 72 ? -8.517 -1.771 -7.549 1.00 89.25 72 ASP A N 1
ATOM 549 C CA . ASP A 1 72 ? -7.664 -0.866 -8.320 1.00 89.25 72 ASP A CA 1
ATOM 550 C C . ASP A 1 72 ? -7.923 0.621 -8.009 1.00 89.25 72 ASP A C 1
ATOM 552 O O . ASP A 1 72 ? -7.263 1.501 -8.565 1.00 89.25 72 ASP A O 1
ATOM 556 N N . ASP A 1 73 ? -8.842 0.909 -7.084 1.00 89.00 73 ASP A N 1
ATOM 557 C CA . ASP A 1 73 ? -9.166 2.260 -6.643 1.00 89.00 73 ASP A CA 1
ATOM 558 C C . ASP A 1 73 ? -8.567 2.564 -5.265 1.00 89.00 73 ASP A C 1
ATOM 560 O O . ASP A 1 73 ? -8.987 2.037 -4.231 1.00 89.00 73 ASP A O 1
ATOM 564 N N . ARG A 1 74 ? -7.613 3.498 -5.256 1.00 89.88 74 ARG A N 1
ATOM 565 C CA . ARG A 1 74 ? -6.967 3.983 -4.033 1.00 89.88 74 ARG A CA 1
ATOM 566 C C . ARG A 1 74 ? -7.958 4.602 -3.054 1.00 89.88 74 ARG A C 1
ATOM 568 O O . ARG A 1 74 ? -7.852 4.354 -1.861 1.00 89.88 74 ARG A O 1
ATOM 575 N N . ALA A 1 75 ? -8.908 5.404 -3.535 1.00 89.81 75 ALA A N 1
ATOM 576 C CA . ALA A 1 75 ? -9.836 6.098 -2.643 1.00 89.81 75 ALA A CA 1
ATOM 577 C C . ALA A 1 75 ? -10.705 5.089 -1.879 1.00 89.81 75 ALA A C 1
ATOM 579 O O . ALA A 1 75 ? -10.898 5.209 -0.670 1.00 89.81 75 ALA A O 1
ATOM 580 N N . THR A 1 76 ? -11.150 4.040 -2.570 1.00 91.69 76 THR A N 1
ATOM 581 C CA . THR A 1 76 ? -11.846 2.911 -1.951 1.00 91.69 76 THR A CA 1
ATOM 582 C C . THR A 1 76 ? -10.989 2.212 -0.885 1.00 91.69 76 THR A C 1
ATOM 584 O O . THR A 1 76 ? -11.489 1.954 0.213 1.00 91.69 76 THR A O 1
ATOM 587 N N . LEU A 1 77 ? -9.707 1.934 -1.160 1.00 93.50 77 LEU A N 1
ATOM 588 C CA . LEU A 1 77 ? -8.795 1.326 -0.178 1.00 93.50 77 LEU A CA 1
ATOM 589 C C . LEU A 1 77 ? -8.570 2.224 1.047 1.00 93.50 77 LEU A C 1
ATOM 591 O O . LEU A 1 77 ? -8.623 1.729 2.174 1.00 93.50 77 LEU A O 1
ATOM 595 N N . ASP A 1 78 ? -8.394 3.532 0.850 1.00 91.38 78 ASP A N 1
ATOM 596 C CA . ASP A 1 78 ? -8.250 4.512 1.933 1.00 91.38 78 ASP A CA 1
ATOM 597 C C . ASP A 1 78 ? -9.468 4.508 2.867 1.00 91.38 78 ASP A C 1
ATOM 599 O O . ASP A 1 78 ? -9.331 4.473 4.096 1.00 91.38 78 ASP A O 1
ATOM 603 N N . GLU A 1 79 ? -10.675 4.491 2.301 1.00 91.75 79 GLU A N 1
ATOM 604 C CA . GLU A 1 79 ? -11.895 4.416 3.099 1.00 91.75 79 GLU A CA 1
ATOM 605 C C . GLU A 1 79 ? -12.020 3.081 3.844 1.00 91.75 79 GLU A C 1
ATOM 607 O O . GLU A 1 79 ? -12.455 3.046 5.000 1.00 91.75 79 GLU A O 1
ATOM 612 N N . TRP A 1 80 ? -11.657 1.968 3.201 1.00 94.81 80 TRP A N 1
ATOM 613 C CA . TRP A 1 80 ? -11.664 0.652 3.839 1.00 94.81 80 TRP A CA 1
ATOM 614 C C . TRP A 1 80 ? -10.659 0.583 4.988 1.00 94.81 80 TRP A C 1
ATOM 616 O O . TRP A 1 80 ? -10.999 0.044 6.039 1.00 94.81 80 TRP A O 1
ATOM 626 N N . LEU A 1 81 ? -9.472 1.176 4.839 1.00 93.75 81 LEU A N 1
ATOM 627 C CA . LEU A 1 81 ? -8.467 1.282 5.900 1.00 93.75 81 LEU A CA 1
ATOM 628 C C . LEU A 1 81 ? -9.000 2.052 7.112 1.00 93.75 81 LEU A C 1
ATOM 630 O O . LEU A 1 81 ? -8.845 1.593 8.243 1.00 93.75 81 LEU A O 1
ATOM 634 N N . GLU A 1 82 ? -9.677 3.184 6.901 1.00 91.00 82 GLU A N 1
ATOM 635 C CA . GLU A 1 82 ? -10.321 3.925 7.994 1.00 91.00 82 GLU A CA 1
ATOM 636 C C . GLU A 1 82 ? -11.408 3.102 8.690 1.00 91.00 82 GLU A C 1
ATOM 638 O O . GLU A 1 82 ? -11.424 3.000 9.920 1.00 91.00 82 GLU A O 1
ATOM 643 N N . ARG A 1 83 ? -12.320 2.502 7.914 1.00 91.06 83 ARG A N 1
ATOM 644 C CA . ARG A 1 83 ? -13.430 1.698 8.454 1.00 91.06 83 ARG A CA 1
ATOM 645 C C . ARG A 1 83 ? -12.912 0.469 9.192 1.00 91.06 83 ARG A C 1
ATOM 647 O O . ARG A 1 83 ? -13.467 0.089 10.220 1.00 91.06 83 ARG A O 1
ATOM 654 N N . ALA A 1 84 ? -11.819 -0.125 8.726 1.00 92.88 84 ALA A N 1
ATOM 655 C CA . ALA A 1 84 ? -11.183 -1.271 9.359 1.00 92.88 84 ALA A CA 1
ATOM 656 C C . ALA A 1 84 ? -10.624 -0.981 10.755 1.00 92.88 84 ALA A C 1
ATOM 658 O O . ALA A 1 84 ? -10.287 -1.935 11.450 1.00 92.88 84 ALA A O 1
ATOM 659 N N . LEU A 1 85 ? -10.555 0.274 11.209 1.00 89.00 85 LEU A N 1
ATOM 660 C CA . LEU A 1 85 ? -10.178 0.600 12.588 1.00 89.00 85 LEU A CA 1
ATOM 661 C C . LEU A 1 85 ? -11.340 0.455 13.575 1.00 89.00 85 LEU A C 1
ATOM 663 O O . LEU A 1 85 ? -11.113 0.155 14.747 1.00 89.00 85 LEU A O 1
ATOM 667 N N . THR A 1 86 ? -12.579 0.644 13.120 1.00 87.81 86 THR A N 1
ATOM 668 C CA . THR A 1 86 ? -13.775 0.662 13.981 1.00 87.81 86 THR A CA 1
ATOM 669 C C . THR A 1 86 ? -14.743 -0.482 13.696 1.00 87.81 86 THR A C 1
ATOM 671 O O . THR A 1 86 ? -15.476 -0.880 14.598 1.00 87.81 86 THR A O 1
ATOM 674 N N . ALA A 1 87 ? -14.714 -1.061 12.491 1.00 89.25 87 ALA A N 1
ATOM 675 C CA . ALA A 1 87 ? -15.605 -2.137 12.062 1.00 89.25 87 ALA A CA 1
ATOM 676 C C . ALA A 1 87 ? -15.596 -3.321 13.038 1.00 89.25 87 ALA A C 1
ATOM 678 O O . ALA A 1 87 ? -14.541 -3.781 13.461 1.00 89.25 87 ALA A O 1
ATOM 679 N N . SER A 1 88 ? -16.757 -3.853 13.381 1.00 87.88 88 SER A N 1
ATOM 680 C CA . SER A 1 88 ? -16.884 -5.038 14.242 1.00 87.88 88 SER A CA 1
ATOM 681 C C . SER A 1 88 ? -16.972 -6.344 13.443 1.00 87.88 88 SER A C 1
ATOM 683 O O . SER A 1 88 ? -16.824 -7.433 13.992 1.00 87.88 88 SER A O 1
ATOM 685 N N . ARG A 1 89 ? -17.159 -6.233 12.123 1.00 89.62 89 ARG A N 1
ATOM 686 C CA . ARG A 1 89 ? -17.201 -7.331 11.147 1.00 89.62 89 ARG A CA 1
ATOM 687 C C . ARG A 1 89 ? -16.642 -6.872 9.803 1.00 89.62 89 ARG A C 1
ATOM 689 O O . ARG A 1 89 ? -16.768 -5.704 9.447 1.00 89.62 89 ARG A O 1
ATOM 696 N N . VAL A 1 90 ? -16.102 -7.800 9.014 1.00 90.38 90 VAL A N 1
ATOM 697 C CA . VAL A 1 90 ? -15.506 -7.493 7.697 1.00 90.38 90 VAL A CA 1
ATOM 698 C C . VAL A 1 90 ? -16.522 -6.848 6.744 1.00 90.38 90 VAL A C 1
ATOM 700 O O . VAL A 1 90 ? -16.196 -5.892 6.047 1.00 90.38 90 VAL A O 1
ATOM 703 N N . ALA A 1 91 ? -17.789 -7.267 6.794 1.00 88.19 91 ALA A N 1
ATOM 704 C CA . ALA A 1 91 ? -18.859 -6.677 5.986 1.00 88.19 91 ALA A CA 1
ATOM 705 C C . ALA A 1 91 ? -19.048 -5.157 6.192 1.00 88.19 91 ALA A C 1
ATOM 707 O O . ALA A 1 91 ? -19.483 -4.471 5.270 1.00 88.19 91 ALA A O 1
ATOM 708 N N . GLU A 1 92 ? -18.723 -4.615 7.374 1.00 88.62 92 GLU A N 1
ATOM 709 C CA . GLU A 1 92 ? -18.827 -3.172 7.655 1.00 88.62 92 GLU A CA 1
ATOM 710 C C . GLU A 1 92 ? -17.753 -2.355 6.937 1.00 88.62 92 GLU A C 1
ATOM 712 O O . GLU A 1 92 ? -18.005 -1.207 6.582 1.00 88.62 92 GLU A O 1
ATOM 717 N N . VAL A 1 93 ? -16.597 -2.957 6.648 1.00 89.31 93 VAL A N 1
ATOM 718 C CA . VAL A 1 93 ? -15.506 -2.317 5.896 1.00 89.31 93 VAL A CA 1
ATOM 719 C C . VAL A 1 93 ? -15.973 -1.929 4.493 1.00 89.31 93 VAL A C 1
ATOM 721 O O . VAL A 1 93 ? -15.661 -0.848 4.000 1.00 89.31 93 VAL A O 1
ATOM 724 N N . PHE A 1 94 ? -16.782 -2.789 3.874 1.00 86.12 94 PHE A N 1
ATOM 725 C CA . PHE A 1 94 ? -17.289 -2.613 2.515 1.00 86.12 94 PHE A CA 1
ATOM 726 C C . PHE A 1 94 ? -18.575 -1.787 2.420 1.00 86.12 94 PHE A C 1
ATOM 728 O O . PHE A 1 94 ? -19.109 -1.613 1.322 1.00 86.12 94 PHE A O 1
ATOM 735 N N . SER A 1 95 ? -19.122 -1.343 3.551 1.00 80.12 95 SER A N 1
ATOM 736 C CA . SER A 1 95 ? -20.408 -0.660 3.582 1.00 80.12 95 SER A CA 1
ATOM 737 C C . SER A 1 95 ? -20.275 0.788 3.109 1.00 80.12 95 SER A C 1
ATOM 739 O O . SER A 1 95 ? -19.497 1.567 3.655 1.00 80.12 95 SER A O 1
ATOM 741 N N . VAL A 1 96 ? -21.091 1.164 2.122 1.00 62.94 96 VAL A N 1
ATOM 742 C CA . VAL A 1 96 ? -21.152 2.525 1.551 1.00 62.94 96 VAL A CA 1
ATOM 743 C C . VAL A 1 96 ? -21.918 3.499 2.471 1.00 62.94 96 VAL A C 1
ATOM 745 O O . VAL A 1 96 ? -21.913 4.707 2.261 1.00 62.94 96 VAL A O 1
ATOM 748 N N . TYR A 1 97 ? -22.557 3.012 3.542 1.00 52.78 97 TYR A N 1
ATOM 749 C CA . TYR A 1 97 ? -23.478 3.804 4.375 1.00 52.78 97 TYR A CA 1
ATOM 750 C C . TYR A 1 97 ? -22.809 4.738 5.414 1.00 52.78 97 TYR A C 1
ATOM 752 O O . TYR A 1 97 ? -23.491 5.286 6.282 1.00 52.78 97 TYR A O 1
ATOM 760 N N . ASP A 1 98 ? -21.492 4.969 5.355 1.00 49.75 98 ASP A N 1
ATOM 761 C CA . ASP A 1 98 ? -20.759 5.589 6.476 1.00 49.75 98 ASP A CA 1
ATOM 762 C C . ASP A 1 98 ? -20.792 7.129 6.548 1.00 49.75 98 ASP A C 1
ATOM 764 O O . ASP A 1 98 ? -20.367 7.701 7.552 1.00 49.75 98 ASP A O 1
ATOM 768 N N . VAL A 1 99 ? -21.384 7.831 5.573 1.00 47.59 99 VAL A N 1
ATOM 769 C CA . VAL A 1 99 ? -21.694 9.265 5.779 1.00 47.59 99 VAL A CA 1
ATOM 770 C C . VAL A 1 99 ? -22.737 9.431 6.895 1.00 47.59 99 VAL A C 1
ATOM 772 O O . VAL A 1 99 ? -22.689 10.401 7.648 1.00 47.59 99 VAL A O 1
ATOM 775 N N . TYR A 1 100 ? -23.626 8.449 7.085 1.00 48.66 100 TYR A N 1
ATOM 776 C CA . TYR A 1 100 ? -24.614 8.486 8.162 1.00 48.66 100 TYR A CA 1
ATOM 777 C C . TYR A 1 100 ? -24.062 7.964 9.499 1.00 48.66 100 TYR A C 1
ATOM 779 O O . TYR A 1 100 ? -24.376 8.546 10.535 1.00 48.66 100 TYR A O 1
ATOM 787 N N . CYS A 1 101 ? -23.187 6.948 9.516 1.00 48.59 101 CYS A N 1
ATOM 788 C CA . CYS A 1 101 ? -22.685 6.358 10.767 1.00 48.59 101 CYS A CA 1
ATOM 789 C C . CYS A 1 101 ? -21.586 7.165 11.474 1.00 48.59 10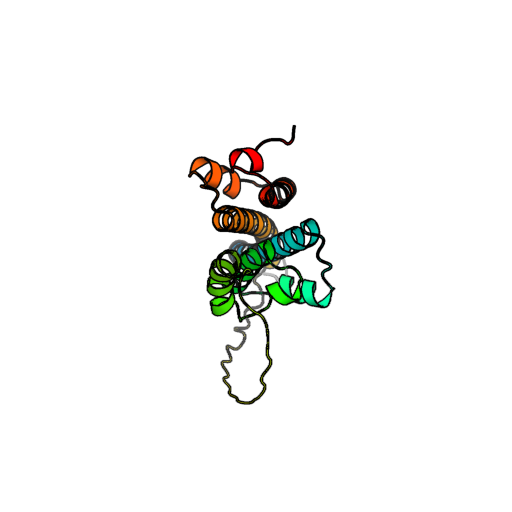1 CYS A C 1
ATOM 791 O O . CYS A 1 101 ? -21.529 7.113 12.700 1.00 48.59 101 CYS A O 1
ATOM 793 N N . ARG A 1 102 ? -20.756 7.960 10.783 1.00 48.53 102 ARG A N 1
ATOM 794 C CA . ARG A 1 102 ? -19.724 8.787 11.450 1.00 48.53 102 ARG A CA 1
ATOM 795 C C . ARG A 1 102 ? -20.345 9.904 12.308 1.00 48.53 102 ARG A C 1
ATOM 797 O O . ARG A 1 102 ? -19.869 10.185 13.409 1.00 48.53 102 ARG A O 1
ATOM 804 N N . GLU A 1 103 ? -21.460 10.475 11.849 1.00 43.31 103 GLU A N 1
ATOM 805 C CA . GLU A 1 103 ? -22.305 11.403 12.616 1.00 43.31 103 GLU A CA 1
ATOM 806 C C . GLU A 1 103 ? -23.151 10.674 13.675 1.00 43.31 103 GLU A C 1
ATOM 808 O O . GLU A 1 103 ? -23.297 11.164 14.800 1.00 43.31 103 GLU A O 1
ATOM 813 N N . PHE A 1 104 ? -23.663 9.475 13.363 1.00 44.25 104 PHE A N 1
ATOM 814 C CA . PHE A 1 104 ? -24.443 8.683 14.318 1.00 44.25 104 PHE A CA 1
ATOM 815 C C . PHE A 1 104 ? -23.600 8.133 15.468 1.00 44.25 104 PHE A C 1
ATOM 817 O O . PHE A 1 104 ? -24.047 8.254 16.593 1.00 44.25 104 PHE A O 1
ATOM 824 N N . ALA A 1 105 ? -22.389 7.606 15.256 1.00 50.53 105 ALA A N 1
ATOM 825 C CA . ALA A 1 105 ? -21.509 7.061 16.298 1.00 50.53 105 ALA A CA 1
ATOM 826 C C . ALA A 1 105 ? -20.999 8.149 17.259 1.00 50.53 105 ALA A C 1
ATOM 828 O O . ALA A 1 105 ? -20.995 7.951 18.476 1.00 50.53 105 ALA A O 1
ATOM 829 N N . ARG A 1 106 ? -20.668 9.341 16.734 1.00 54.38 106 ARG A N 1
ATOM 830 C CA . ARG A 1 106 ? -20.371 10.537 17.547 1.00 54.38 106 ARG A CA 1
ATOM 831 C C . ARG A 1 106 ? -21.563 10.936 18.417 1.00 54.38 106 ARG A C 1
ATOM 833 O O . ARG A 1 106 ? -21.391 11.259 19.590 1.00 54.38 106 ARG A O 1
ATOM 840 N N . ARG A 1 107 ? -22.779 10.867 17.867 1.00 47.47 107 ARG A N 1
ATOM 841 C CA . ARG A 1 107 ? -24.020 11.108 18.614 1.00 47.47 107 ARG A CA 1
ATOM 842 C C . ARG A 1 107 ? -24.427 9.942 19.516 1.00 47.47 107 ARG A C 1
ATOM 844 O O . ARG A 1 107 ? -25.022 10.205 20.546 1.00 47.47 107 ARG A O 1
ATOM 851 N N . PHE A 1 108 ? -24.094 8.691 19.208 1.00 40.50 108 PHE A N 1
ATOM 852 C CA . PHE A 1 108 ? -24.493 7.500 19.969 1.00 40.50 108 PHE A CA 1
ATOM 853 C C . PHE A 1 108 ? -23.654 7.304 21.230 1.00 40.50 108 PHE A C 1
ATOM 855 O O . PHE A 1 108 ? -24.199 6.880 22.238 1.00 40.50 108 PHE A O 1
ATOM 862 N N . VAL A 1 109 ? -22.377 7.698 21.257 1.00 53.03 109 VAL A N 1
ATOM 863 C CA . VAL A 1 109 ? -21.636 7.783 22.535 1.00 53.03 109 VAL A CA 1
ATOM 864 C C . VAL A 1 109 ? -22.262 8.842 23.458 1.00 53.03 109 VAL A C 1
ATOM 866 O O . VAL A 1 109 ? -22.297 8.664 24.672 1.00 53.03 109 VAL A O 1
ATOM 869 N N . ALA A 1 110 ? -22.844 9.905 22.891 1.00 45.34 110 ALA A N 1
ATOM 870 C CA . ALA A 1 110 ? -23.591 10.915 23.644 1.00 45.34 110 ALA A CA 1
ATOM 871 C C . ALA A 1 110 ? -25.054 10.516 23.954 1.00 45.34 110 ALA A C 1
ATOM 873 O O . ALA A 1 110 ? -25.634 11.016 24.917 1.00 45.34 110 ALA A O 1
ATOM 874 N N . LYS A 1 111 ? -25.661 9.628 23.153 1.00 40.31 111 LYS A N 1
ATOM 875 C CA . LYS A 1 111 ? -27.105 9.324 23.145 1.00 40.31 111 LYS A CA 1
ATOM 876 C C . LYS A 1 111 ? -27.450 7.847 23.390 1.00 40.31 111 LYS A C 1
ATOM 878 O O . LYS A 1 111 ? -28.622 7.518 23.470 1.00 40.31 111 LYS A O 1
ATOM 883 N N . GLY A 1 112 ? -26.488 6.966 23.668 1.00 35.66 112 GLY A N 1
ATOM 884 C CA . GLY A 1 112 ? -26.703 5.587 24.151 1.00 35.66 112 GLY A CA 1
ATOM 885 C C . GLY A 1 112 ? -27.389 5.495 25.526 1.00 35.66 112 GLY A C 1
ATOM 886 O O . GLY A 1 112 ? -27.464 4.427 26.123 1.00 35.66 112 GLY A O 1
ATOM 887 N N . ARG A 1 113 ? -27.894 6.628 26.030 1.00 41.22 113 ARG A N 1
ATOM 888 C CA . ARG A 1 113 ? -28.810 6.762 27.161 1.00 41.22 113 ARG A CA 1
ATOM 889 C C . ARG A 1 113 ? -30.287 6.830 26.748 1.00 41.22 113 ARG A C 1
ATOM 891 O O . ARG A 1 113 ? -31.134 6.833 27.630 1.00 41.22 113 ARG A O 1
ATOM 898 N N . ALA A 1 114 ? -30.602 6.929 25.457 1.00 36.91 114 ALA A N 1
ATOM 899 C CA . ALA A 1 114 ? -31.958 7.163 24.981 1.00 36.91 114 ALA A CA 1
ATOM 900 C C . ALA A 1 114 ? -32.232 6.396 23.677 1.00 36.91 114 ALA A C 1
ATOM 902 O O . ALA A 1 114 ? -31.928 6.881 22.590 1.00 36.91 114 ALA A O 1
ATOM 903 N N . GLU A 1 115 ? -32.868 5.236 23.853 1.00 34.41 115 GLU A N 1
ATOM 904 C CA . GLU A 1 115 ? -33.933 4.713 22.981 1.00 34.41 115 GLU A CA 1
ATOM 905 C C . GLU A 1 115 ? -33.517 3.966 21.699 1.00 34.41 115 GLU A C 1
ATOM 907 O O . GLU A 1 115 ? -32.732 4.434 20.876 1.00 34.41 115 GLU A O 1
ATOM 912 N N . GLY A 1 116 ? -34.073 2.757 21.566 1.00 30.00 116 GLY A N 1
ATOM 913 C CA . GLY A 1 116 ? -33.969 1.883 20.400 1.00 30.00 116 GLY A CA 1
ATOM 914 C C . GLY A 1 116 ? -35.212 1.909 19.504 1.00 30.00 116 GLY A C 1
ATOM 915 O O . GLY A 1 116 ? -36.118 2.702 19.740 1.00 30.00 116 GLY A O 1
ATOM 916 N N . GLU A 1 117 ? -35.230 0.958 18.550 1.00 33.97 117 GLU A N 1
ATOM 917 C CA . GLU A 1 117 ? -36.385 0.510 17.732 1.00 33.97 117 GLU A CA 1
ATOM 918 C C . GLU A 1 117 ? -36.900 1.543 16.675 1.00 33.97 117 GLU A C 1
ATOM 920 O O . GLU A 1 117 ? -36.910 2.735 16.938 1.00 33.97 117 GLU A O 1
ATOM 925 N N . VAL A 1 118 ? -37.296 1.269 15.413 1.00 34.34 118 VAL A N 1
ATOM 926 C CA . VAL A 1 118 ? -37.755 0.088 14.644 1.00 34.34 118 VAL A CA 1
ATOM 927 C C . VAL A 1 118 ? -37.539 0.315 13.116 1.00 34.34 118 VAL A C 1
ATOM 929 O O . VAL A 1 118 ? -37.664 1.431 12.622 1.00 34.34 118 VAL A O 1
ATOM 932 N N . GLU A 1 119 ? -37.222 -0.777 12.412 1.00 30.23 119 GLU A N 1
ATOM 933 C CA . GLU A 1 119 ? -37.527 -1.248 11.032 1.00 30.23 119 GLU A CA 1
ATOM 934 C C . GLU A 1 119 ? -38.291 -0.394 9.970 1.00 30.23 119 GLU A C 1
ATOM 936 O O . GLU A 1 119 ? -39.279 0.274 10.260 1.00 30.23 119 GLU A O 1
ATOM 941 N N . GLY A 1 120 ? -37.935 -0.566 8.678 1.00 29.75 120 GLY A N 1
ATOM 942 C CA . GLY A 1 120 ? -38.765 -0.170 7.517 1.00 29.75 120 GLY A CA 1
ATOM 943 C C . GLY A 1 120 ? -38.090 -0.307 6.134 1.00 29.75 120 GLY A C 1
ATOM 944 O O . GLY A 1 120 ? -36.915 -0.016 5.994 1.00 29.75 120 GLY A O 1
ATOM 945 N N . ARG A 1 121 ? -38.820 -0.767 5.105 1.00 28.64 121 ARG A N 1
ATOM 946 C CA . ARG A 1 121 ? -38.367 -1.485 3.883 1.00 28.64 121 ARG A CA 1
ATOM 947 C C . ARG A 1 121 ? -38.555 -0.702 2.555 1.00 28.64 121 ARG A C 1
ATOM 949 O O . ARG A 1 121 ? -39.424 0.157 2.502 1.00 28.64 121 ARG A O 1
ATOM 956 N N . ALA A 1 122 ? -37.890 -1.195 1.485 1.00 32.28 122 ALA A N 1
ATOM 957 C CA . ALA A 1 122 ? -38.198 -1.112 0.025 1.00 32.28 122 ALA A CA 1
ATOM 958 C C . ALA A 1 122 ? -37.787 0.177 -0.729 1.00 32.28 122 ALA A C 1
ATOM 960 O O . ALA A 1 122 ? -37.822 1.247 -0.148 1.00 32.28 122 ALA A O 1
ATOM 961 N N . ASP A 1 123 ? -37.467 0.217 -2.033 1.00 31.12 123 ASP A N 1
ATOM 962 C CA . ASP A 1 123 ? -37.130 -0.730 -3.122 1.00 31.12 123 ASP A CA 1
ATOM 963 C C . ASP A 1 123 ? -36.721 0.133 -4.360 1.00 31.12 123 ASP A C 1
ATOM 965 O O . ASP A 1 123 ? -37.214 1.248 -4.511 1.00 31.12 123 ASP A O 1
ATOM 969 N N . ARG A 1 124 ? -35.910 -0.440 -5.264 1.00 36.44 124 ARG A N 1
ATOM 970 C CA . ARG A 1 124 ? -35.790 -0.212 -6.730 1.00 36.44 124 ARG A CA 1
ATOM 971 C C . ARG A 1 124 ? -35.162 1.045 -7.390 1.00 36.44 124 ARG A C 1
ATOM 973 O O . ARG A 1 124 ? -35.621 2.169 -7.239 1.00 36.44 124 ARG A O 1
ATOM 980 N N . GLY A 1 125 ? -34.284 0.735 -8.364 1.00 32.69 125 GLY A N 1
ATOM 981 C CA . GLY A 1 125 ? -33.964 1.498 -9.595 1.00 32.69 125 GLY A CA 1
ATOM 982 C C . GLY A 1 125 ? -32.557 2.115 -9.589 1.00 32.69 125 GLY A C 1
ATOM 983 O O . GLY A 1 125 ? -32.202 2.760 -8.620 1.00 32.69 125 GLY A O 1
ATOM 984 N N . GLY A 1 126 ? -31.664 1.993 -10.577 1.00 33.97 126 GLY A N 1
ATOM 985 C CA . GLY A 1 126 ? -31.728 1.544 -11.971 1.00 33.97 126 GLY A CA 1
ATOM 986 C C . GLY A 1 126 ? -30.828 2.464 -12.828 1.00 33.97 126 GLY A C 1
ATOM 987 O O . GLY A 1 126 ? -30.939 3.677 -12.706 1.00 33.97 126 GLY A O 1
ATOM 988 N N . GLY A 1 127 ? -29.977 1.898 -13.700 1.00 33.47 127 GLY A N 1
ATOM 989 C CA . GLY A 1 127 ? -29.168 2.607 -14.721 1.00 33.47 127 GLY A CA 1
ATOM 990 C C . GLY A 1 127 ? -27.684 2.760 -14.343 1.00 33.47 127 GLY A C 1
ATOM 991 O O . GLY A 1 127 ? -27.378 3.141 -13.227 1.00 33.47 127 GLY A O 1
ATOM 992 N N . GLY A 1 128 ? -26.678 2.454 -15.166 1.00 34.44 128 GLY A N 1
ATOM 993 C CA . GLY A 1 128 ? -26.615 2.271 -16.617 1.00 34.44 128 GLY A CA 1
ATOM 994 C C . GLY A 1 128 ? -25.545 3.212 -17.196 1.00 34.44 128 GLY A C 1
ATOM 995 O O . GLY A 1 128 ? -25.720 4.422 -17.133 1.00 34.44 128 GLY A O 1
ATOM 996 N N . GLY A 1 129 ? -24.463 2.659 -17.761 1.00 35.47 129 GLY A N 1
ATOM 997 C CA . GLY A 1 129 ? -23.400 3.379 -18.489 1.00 35.47 129 GLY A CA 1
ATOM 998 C C . GLY A 1 129 ? -22.018 2.818 -18.120 1.00 35.47 129 GLY A C 1
ATOM 999 O O . GLY A 1 129 ? -21.598 2.960 -16.985 1.00 35.47 129 GLY A O 1
ATOM 1000 N N . GLY A 1 130 ? -21.272 2.090 -18.952 1.00 33.94 130 GLY A N 1
ATOM 1001 C CA . GLY A 1 130 ? -21.183 2.136 -20.409 1.00 33.94 130 GLY A CA 1
ATOM 1002 C C . GLY A 1 130 ? -20.073 3.108 -20.809 1.00 33.94 130 GLY A C 1
ATOM 1003 O O . GLY A 1 130 ? -20.347 4.278 -21.038 1.00 33.94 130 GLY A O 1
ATOM 1004 N N . GLY A 1 131 ? -18.828 2.630 -20.877 1.00 34.88 131 GLY A N 1
ATOM 1005 C CA . GLY A 1 131 ? -17.673 3.432 -21.285 1.00 34.88 131 GLY A CA 1
ATOM 1006 C C . GLY A 1 131 ? -16.475 2.550 -21.607 1.00 34.88 131 GLY A C 1
ATOM 1007 O O . GLY A 1 131 ? -15.606 2.339 -20.770 1.00 34.88 131 GLY A O 1
ATOM 1008 N N . GLY A 1 132 ? -16.475 1.985 -22.815 1.00 33.47 132 GLY A N 1
ATOM 1009 C CA . GLY A 1 132 ? -15.356 1.225 -23.355 1.00 33.47 132 GLY A CA 1
ATOM 1010 C C . GLY A 1 132 ? -14.166 2.122 -23.694 1.00 33.47 132 GLY A C 1
ATOM 1011 O O . GLY A 1 132 ? -14.308 3.112 -24.406 1.00 33.47 132 GLY A O 1
ATOM 1012 N N . GLY A 1 133 ? -12.986 1.720 -23.232 1.00 32.25 133 GLY A N 1
ATOM 1013 C CA . GLY A 1 133 ? -11.698 2.096 -23.803 1.00 32.25 133 GLY A CA 1
ATOM 1014 C C . GLY A 1 133 ? -11.030 0.817 -24.294 1.00 32.25 133 GLY A C 1
ATOM 1015 O O . GLY A 1 133 ? -10.633 -0.017 -23.487 1.00 32.25 133 GLY A O 1
ATOM 1016 N N . GLY A 1 134 ? -10.999 0.614 -25.612 1.00 32.88 134 GLY A N 1
ATOM 1017 C CA . GLY A 1 134 ? -10.392 -0.567 -26.225 1.00 32.88 134 GLY A CA 1
ATOM 1018 C C . GLY A 1 134 ? -8.878 -0.644 -25.974 1.00 32.88 134 GLY A C 1
ATOM 1019 O O . GLY A 1 134 ? -8.232 0.386 -25.770 1.00 32.88 134 GLY A O 1
ATOM 1020 N N . PRO A 1 135 ? -8.288 -1.849 -26.010 1.00 36.66 135 PRO A N 1
ATOM 1021 C CA . PRO A 1 135 ? -6.864 -2.029 -25.785 1.00 36.66 135 PRO A CA 1
ATOM 1022 C C . PRO A 1 135 ? -6.090 -1.505 -26.997 1.00 36.66 135 PRO A C 1
ATOM 1024 O O . PRO A 1 135 ? -6.149 -2.072 -28.090 1.00 36.66 135 PRO A O 1
ATOM 1027 N N . GLY A 1 136 ? -5.335 -0.425 -26.804 1.00 36.91 136 GLY A N 1
ATOM 1028 C CA . GLY A 1 136 ? -4.235 -0.080 -27.694 1.00 36.91 136 GLY A CA 1
ATOM 1029 C C . GLY A 1 136 ? -3.204 -1.202 -27.625 1.00 36.91 136 GLY A C 1
ATOM 1030 O O . GLY A 1 136 ? -2.390 -1.243 -26.708 1.00 36.91 136 GLY A O 1
ATOM 1031 N N . GLY A 1 137 ? -3.292 -2.149 -28.559 1.00 37.09 137 GLY A N 1
ATOM 1032 C CA . GLY A 1 137 ? -2.408 -3.303 -28.681 1.00 37.09 137 GLY A CA 1
ATOM 1033 C C . GLY A 1 137 ? -0.988 -2.907 -29.075 1.00 37.09 137 GLY A C 1
ATOM 1034 O O . GLY A 1 137 ? -0.567 -3.132 -30.203 1.00 37.09 137 GLY A O 1
ATOM 1035 N N . GLY A 1 138 ? -0.240 -2.340 -28.135 1.00 38.16 138 GLY A N 1
ATOM 1036 C CA . GLY A 1 138 ? 1.201 -2.511 -28.054 1.00 38.16 138 GLY A CA 1
ATOM 1037 C C . GLY A 1 138 ? 1.446 -3.560 -26.982 1.00 38.16 138 GLY A C 1
ATOM 1038 O O . GLY A 1 138 ? 1.319 -3.259 -25.800 1.00 38.16 138 GLY A O 1
ATOM 1039 N N . GLY A 1 139 ? 1.730 -4.806 -27.373 1.00 46.06 139 GLY A N 1
ATOM 1040 C CA . GLY A 1 139 ? 2.195 -5.803 -26.406 1.00 46.06 139 GLY A CA 1
ATOM 1041 C C . GLY A 1 139 ? 3.380 -5.230 -25.615 1.00 46.06 139 GLY A C 1
ATOM 1042 O O . GLY A 1 139 ? 4.138 -4.440 -26.187 1.00 46.06 139 GLY A O 1
ATOM 1043 N N . PRO A 1 140 ? 3.528 -5.572 -24.322 1.00 51.38 140 PRO A N 1
ATOM 1044 C CA . PRO A 1 140 ? 4.559 -4.988 -23.473 1.00 51.38 140 PRO A CA 1
ATOM 1045 C C . PRO A 1 140 ? 5.911 -5.083 -24.180 1.00 51.38 140 PRO A C 1
ATOM 1047 O O . PRO A 1 140 ? 6.329 -6.168 -24.594 1.00 51.38 140 PRO A O 1
ATOM 1050 N N . GLY A 1 141 ? 6.560 -3.931 -24.372 1.00 58.28 141 GLY A N 1
ATOM 1051 C CA . GLY A 1 141 ? 7.867 -3.871 -25.013 1.00 58.28 141 GLY A CA 1
ATOM 1052 C C . GLY A 1 141 ? 8.865 -4.795 -24.302 1.00 58.28 141 GLY A C 1
ATOM 1053 O O . GLY A 1 141 ? 8.704 -5.081 -23.109 1.00 58.28 141 GLY A O 1
ATOM 1054 N N . PRO A 1 142 ? 9.899 -5.297 -25.000 1.00 62.62 142 PRO A N 1
ATOM 1055 C CA . PRO A 1 142 ? 10.927 -6.118 -24.364 1.00 62.62 142 PRO A CA 1
ATOM 1056 C C . PRO A 1 142 ? 11.467 -5.399 -23.117 1.00 62.62 142 PRO A C 1
ATOM 1058 O O . PRO A 1 142 ? 11.765 -4.217 -23.185 1.00 62.62 142 PRO A O 1
ATOM 1061 N N . GLY A 1 143 ? 11.554 -6.087 -21.974 1.00 67.62 143 GLY A N 1
ATOM 1062 C CA . GLY A 1 143 ? 11.990 -5.493 -20.697 1.00 67.62 143 GLY A CA 1
ATOM 1063 C C . GLY A 1 143 ? 10.873 -4.937 -19.797 1.00 67.62 143 GLY A C 1
ATOM 1064 O O . GLY A 1 143 ? 11.067 -4.850 -18.587 1.00 67.62 143 GLY A O 1
ATOM 1065 N N . ALA A 1 144 ? 9.669 -4.674 -20.322 1.00 73.31 144 ALA A N 1
ATOM 1066 C CA . ALA A 1 144 ? 8.562 -4.137 -19.517 1.00 73.31 144 ALA A CA 1
ATOM 1067 C C . ALA A 1 144 ? 8.107 -5.073 -18.387 1.00 73.31 144 ALA A C 1
ATOM 1069 O O . ALA A 1 144 ? 7.787 -4.611 -17.295 1.00 73.31 144 ALA A O 1
ATOM 1070 N N . GLY A 1 145 ? 8.154 -6.391 -18.606 1.00 79.50 145 GLY A N 1
ATOM 1071 C CA . GLY A 1 145 ? 7.829 -7.372 -17.566 1.00 79.50 145 GLY A CA 1
ATOM 1072 C C . GLY A 1 145 ? 8.766 -7.302 -16.354 1.00 79.50 145 GLY A C 1
ATOM 1073 O O . GLY A 1 145 ? 8.292 -7.307 -15.222 1.00 79.50 145 GLY A O 1
ATOM 1074 N N .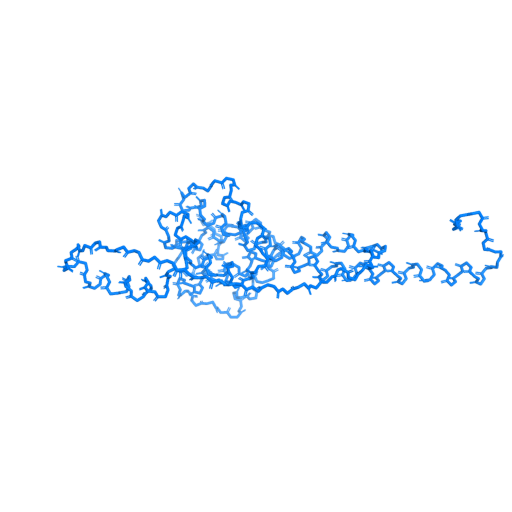 GLN A 1 146 ? 10.078 -7.173 -16.584 1.00 84.50 146 GLN A N 1
ATOM 1075 C CA . GLN A 1 146 ? 11.074 -7.066 -15.511 1.00 84.50 146 GLN A CA 1
ATOM 1076 C C . GLN A 1 146 ? 10.887 -5.767 -14.726 1.00 84.50 146 GLN A C 1
ATOM 1078 O O . GLN A 1 146 ? 10.786 -5.794 -13.500 1.00 84.50 146 GLN A O 1
ATOM 1083 N N . GLY A 1 147 ? 10.752 -4.647 -15.443 1.00 84.12 147 GLY A N 1
ATOM 1084 C CA . GLY A 1 147 ? 10.484 -3.358 -14.820 1.00 84.12 147 GLY A CA 1
ATOM 1085 C C . GLY A 1 147 ? 9.221 -3.389 -13.962 1.00 84.12 147 GLY A C 1
ATOM 1086 O O . GLY A 1 147 ? 9.238 -2.926 -12.827 1.00 84.12 147 GLY A O 1
ATOM 1087 N N . ARG A 1 148 ? 8.140 -4.009 -14.449 1.00 90.06 148 ARG A N 1
ATOM 1088 C CA . ARG A 1 148 ? 6.883 -4.122 -13.697 1.00 90.06 148 ARG A CA 1
ATOM 1089 C C . ARG A 1 148 ? 7.030 -4.909 -12.402 1.00 90.06 148 ARG A C 1
ATOM 1091 O O . ARG A 1 148 ? 6.487 -4.491 -11.385 1.00 90.06 148 ARG A O 1
ATOM 1098 N N . LEU A 1 149 ? 7.778 -6.010 -12.404 1.00 87.81 149 LEU A N 1
ATOM 1099 C CA . LEU A 1 149 ? 8.028 -6.791 -11.187 1.00 87.81 149 LEU A CA 1
ATOM 1100 C C . LEU A 1 149 ? 8.826 -5.994 -10.146 1.00 87.81 149 LEU A C 1
ATOM 1102 O O . LEU A 1 149 ? 8.445 -5.966 -8.976 1.00 87.81 149 LEU A O 1
ATOM 1106 N N . GLU A 1 150 ? 9.888 -5.308 -10.575 1.00 89.31 150 GLU A N 1
ATOM 1107 C CA . GLU A 1 150 ? 10.687 -4.430 -9.708 1.00 89.31 150 GLU A CA 1
ATOM 1108 C C . GLU A 1 150 ? 9.843 -3.283 -9.146 1.00 89.31 150 GLU A C 1
ATOM 1110 O O . GLU A 1 150 ? 9.848 -3.026 -7.942 1.00 89.31 150 GLU A O 1
ATOM 1115 N N . GLY A 1 151 ? 9.058 -2.640 -10.014 1.00 91.31 151 GLY A N 1
ATOM 1116 C CA . GLY A 1 151 ? 8.106 -1.608 -9.632 1.00 91.31 151 GLY A CA 1
ATOM 1117 C C . GLY A 1 151 ? 7.131 -2.113 -8.573 1.00 91.31 151 GLY A C 1
ATOM 1118 O O . GLY A 1 151 ? 6.981 -1.464 -7.543 1.00 91.31 151 GLY A O 1
ATOM 1119 N N . LYS A 1 152 ? 6.525 -3.293 -8.772 1.00 91.69 152 LYS A N 1
ATOM 1120 C CA . LYS A 1 152 ? 5.567 -3.878 -7.818 1.00 91.69 152 LYS A CA 1
ATOM 1121 C C . LYS A 1 152 ? 6.158 -4.065 -6.433 1.00 91.69 152 LYS A C 1
ATOM 1123 O O . LYS A 1 152 ? 5.493 -3.744 -5.454 1.00 91.69 152 LYS A O 1
ATOM 1128 N N . ALA A 1 153 ? 7.392 -4.553 -6.337 1.00 91.19 153 ALA A N 1
ATOM 1129 C CA . ALA A 1 153 ? 8.048 -4.732 -5.047 1.00 91.19 153 ALA A CA 1
ATOM 1130 C C . ALA A 1 153 ? 8.194 -3.397 -4.295 1.00 91.19 153 ALA A C 1
ATOM 1132 O O . ALA A 1 153 ? 7.786 -3.302 -3.139 1.00 91.19 153 ALA A O 1
ATOM 1133 N N . VAL A 1 154 ? 8.687 -2.354 -4.972 1.00 92.88 154 VAL A N 1
ATOM 1134 C CA . VAL A 1 154 ? 8.820 -1.003 -4.393 1.00 92.88 154 VAL A CA 1
ATOM 1135 C C . VAL A 1 154 ? 7.453 -0.419 -4.036 1.00 92.88 154 VAL A C 1
ATOM 1137 O O . VAL A 1 154 ? 7.259 0.107 -2.943 1.00 92.88 154 VAL A O 1
ATOM 1140 N N . GLY A 1 155 ? 6.482 -0.561 -4.939 1.00 94.56 155 GLY A N 1
ATOM 1141 C CA . GLY A 1 155 ? 5.115 -0.111 -4.728 1.00 94.56 155 GLY A CA 1
ATOM 1142 C C . GLY A 1 155 ? 4.510 -0.701 -3.458 1.00 94.56 155 GLY A C 1
ATOM 1143 O O . GLY A 1 155 ? 3.937 0.041 -2.670 1.00 94.56 155 GLY A O 1
ATOM 1144 N N . ARG A 1 156 ? 4.684 -2.005 -3.205 1.00 95.38 156 ARG A N 1
ATOM 1145 C CA . ARG A 1 156 ? 4.116 -2.668 -2.015 1.00 95.38 156 ARG A CA 1
ATOM 1146 C C . ARG A 1 156 ? 4.591 -2.055 -0.708 1.00 95.38 156 ARG A C 1
ATOM 1148 O O . ARG A 1 156 ? 3.773 -1.856 0.189 1.00 95.38 156 ARG A O 1
ATOM 1155 N N . VAL A 1 157 ? 5.878 -1.731 -0.617 1.00 96.81 157 VAL A N 1
ATOM 1156 C CA . VAL A 1 157 ? 6.457 -1.066 0.557 1.00 96.81 157 VAL A CA 1
ATOM 1157 C C . VAL A 1 157 ? 5.826 0.316 0.745 1.00 96.81 157 VAL A C 1
ATOM 1159 O O . VAL A 1 157 ? 5.341 0.638 1.827 1.00 96.81 157 VAL A O 1
ATOM 1162 N N . GLU A 1 158 ? 5.715 1.104 -0.326 1.00 95.94 158 GLU A N 1
ATOM 1163 C CA . GLU A 1 158 ? 5.057 2.415 -0.262 1.00 95.94 158 GLU A CA 1
ATOM 1164 C C . GLU A 1 158 ? 3.580 2.339 0.111 1.00 95.94 158 GLU A C 1
ATOM 1166 O O . GLU A 1 158 ? 3.081 3.221 0.808 1.00 95.94 158 GLU A O 1
ATOM 1171 N N . GLY A 1 159 ? 2.879 1.306 -0.358 1.00 95.38 159 GLY A N 1
ATOM 1172 C CA . GLY A 1 159 ? 1.486 1.059 -0.006 1.00 95.38 159 GLY A CA 1
ATOM 1173 C C . GLY A 1 159 ? 1.313 0.836 1.495 1.00 95.38 159 GLY A C 1
ATOM 1174 O O . GLY A 1 159 ? 0.449 1.452 2.114 1.00 95.38 159 GLY A O 1
ATOM 1175 N N . HIS A 1 160 ? 2.197 0.049 2.117 1.00 97.69 160 HIS A N 1
ATOM 1176 C CA . HIS A 1 160 ? 2.181 -0.143 3.572 1.00 97.69 160 HIS A CA 1
ATOM 1177 C C . HIS A 1 160 ? 2.527 1.146 4.323 1.00 97.69 160 HIS A C 1
ATOM 1179 O O . HIS A 1 160 ? 1.854 1.490 5.294 1.00 97.69 160 HIS A O 1
ATOM 1185 N N . ALA A 1 161 ? 3.524 1.904 3.856 1.00 97.25 161 ALA A N 1
ATOM 1186 C CA . ALA A 1 161 ? 3.886 3.189 4.452 1.00 97.25 161 ALA A CA 1
ATOM 1187 C C . ALA A 1 161 ? 2.724 4.202 4.387 1.00 97.25 161 ALA A C 1
ATOM 1189 O O . ALA A 1 161 ? 2.420 4.876 5.375 1.00 97.25 161 ALA A O 1
ATOM 1190 N N . ARG A 1 162 ? 2.021 4.278 3.247 1.00 96.56 162 ARG A N 1
ATOM 1191 C CA . ARG A 1 162 ? 0.814 5.105 3.082 1.00 96.56 162 ARG A CA 1
ATOM 1192 C C . ARG A 1 162 ? -0.324 4.643 3.986 1.00 96.56 162 ARG A C 1
ATOM 1194 O O . ARG A 1 162 ? -0.899 5.477 4.687 1.00 96.56 162 ARG A O 1
ATOM 1201 N N . ALA A 1 163 ? -0.597 3.341 4.033 1.00 96.25 163 ALA A N 1
ATOM 1202 C CA . ALA A 1 163 ? -1.613 2.777 4.914 1.00 96.25 163 ALA A CA 1
ATOM 1203 C C . ALA A 1 163 ? -1.320 3.100 6.387 1.00 96.25 163 ALA A C 1
ATOM 1205 O O . ALA A 1 163 ? -2.210 3.551 7.107 1.00 96.25 163 ALA A O 1
ATOM 1206 N N . LEU A 1 164 ? -0.063 2.977 6.824 1.00 97.19 164 LEU A N 1
ATOM 1207 C CA . LEU A 1 164 ? 0.353 3.363 8.170 1.00 97.19 164 LEU A CA 1
ATOM 1208 C C . LEU A 1 164 ? 0.052 4.841 8.453 1.00 97.19 164 LEU A C 1
ATOM 1210 O O . LEU A 1 164 ? -0.595 5.154 9.451 1.00 97.19 164 LEU A O 1
ATOM 1214 N N . LEU A 1 165 ? 0.453 5.756 7.567 1.00 96.50 165 LEU A N 1
ATOM 1215 C CA . LEU A 1 165 ? 0.153 7.184 7.723 1.00 96.50 165 LEU A CA 1
ATOM 1216 C C . LEU A 1 165 ? -1.358 7.456 7.782 1.00 96.50 165 LEU A C 1
ATOM 1218 O O . LEU A 1 165 ? -1.802 8.274 8.596 1.00 96.50 165 LEU A O 1
ATOM 1222 N N . ARG A 1 166 ? -2.158 6.753 6.970 1.00 94.50 166 ARG A N 1
ATOM 1223 C CA . ARG A 1 166 ? -3.624 6.852 6.991 1.00 94.50 166 ARG A CA 1
ATOM 1224 C C . ARG A 1 166 ? -4.183 6.450 8.352 1.00 94.50 166 ARG A C 1
ATOM 1226 O O . ARG A 1 166 ? -5.012 7.188 8.891 1.00 94.50 166 ARG A O 1
ATOM 1233 N N . ILE A 1 167 ? -3.710 5.333 8.906 1.00 93.69 167 ILE A N 1
ATOM 1234 C CA . ILE A 1 167 ? -4.116 4.807 10.216 1.00 93.69 167 ILE A CA 1
ATOM 1235 C C . ILE A 1 167 ? -3.756 5.791 11.327 1.00 93.69 167 ILE A C 1
ATOM 1237 O O . ILE A 1 167 ? -4.615 6.138 12.137 1.00 93.69 167 ILE A O 1
ATOM 1241 N N . LEU A 1 168 ? -2.513 6.283 11.350 1.00 95.06 168 LEU A N 1
ATOM 1242 C CA . LEU A 1 168 ? -2.055 7.255 12.347 1.00 95.06 168 LEU A CA 1
ATOM 1243 C C . LEU A 1 168 ? -2.919 8.523 12.314 1.00 95.06 168 LEU A C 1
ATOM 1245 O O . LEU A 1 168 ? -3.390 8.977 13.358 1.00 95.06 168 LEU A O 1
ATOM 1249 N N . GLY A 1 169 ? -3.211 9.033 11.113 1.00 92.81 169 GLY A N 1
ATOM 1250 C CA . GLY A 1 169 ? -4.101 10.176 10.922 1.00 92.81 169 GLY A CA 1
ATOM 1251 C C . GLY A 1 169 ? -5.539 9.906 11.377 1.00 92.81 169 GLY A C 1
ATOM 1252 O O . GLY A 1 169 ? -6.133 10.740 12.056 1.00 92.81 169 GLY A O 1
ATOM 1253 N N . ALA A 1 170 ? -6.098 8.734 11.064 1.00 91.06 170 ALA A N 1
ATOM 1254 C CA . ALA A 1 170 ? -7.446 8.346 11.485 1.00 91.06 170 ALA A CA 1
ATOM 1255 C C . ALA A 1 170 ? -7.567 8.173 13.011 1.00 91.06 170 ALA A C 1
ATOM 1257 O O . ALA A 1 170 ? -8.614 8.470 13.585 1.00 91.06 170 ALA A O 1
ATOM 1258 N N . ARG A 1 171 ? -6.485 7.759 13.680 1.00 92.12 171 ARG A N 1
ATOM 1259 C CA . ARG A 1 171 ? -6.393 7.697 15.148 1.00 92.12 171 ARG A CA 1
ATOM 1260 C C . ARG A 1 171 ? -6.108 9.050 15.805 1.00 92.12 171 ARG A C 1
ATOM 1262 O O . ARG A 1 171 ? -6.104 9.131 17.030 1.00 92.12 171 ARG A O 1
ATOM 1269 N N . GLY A 1 172 ? -5.877 10.103 15.019 1.00 92.31 172 GLY A N 1
ATOM 1270 C CA . GLY A 1 172 ? -5.566 11.441 15.521 1.00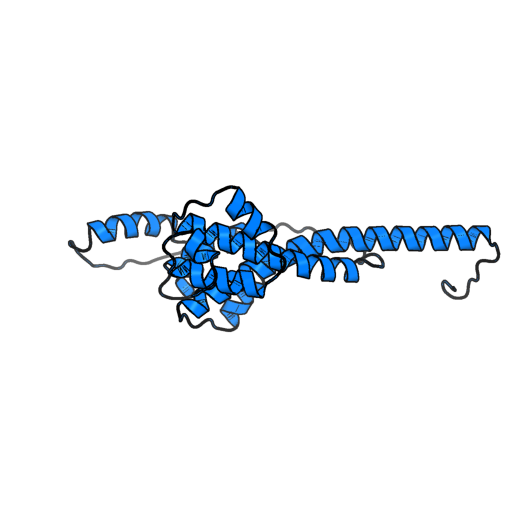 92.31 172 GLY A CA 1
ATOM 1271 C C . GLY A 1 172 ? -4.152 11.582 16.094 1.00 92.31 172 GLY A C 1
ATOM 1272 O O . GLY A 1 172 ? -3.905 12.504 16.868 1.00 92.31 172 GLY A O 1
ATOM 1273 N N . LEU A 1 173 ? -3.223 10.687 15.738 1.00 92.75 173 LEU A N 1
ATOM 1274 C CA . LEU A 1 173 ? -1.820 10.791 16.134 1.00 92.75 173 LEU A CA 1
ATOM 1275 C C . LEU A 1 173 ? -1.100 11.771 15.199 1.00 92.75 173 LEU A C 1
ATOM 1277 O O . LEU A 1 173 ? -1.044 11.567 13.987 1.00 92.75 173 LEU A O 1
ATOM 1281 N N . SER A 1 174 ? -0.557 12.852 15.757 1.00 91.25 174 SER A N 1
ATOM 1282 C CA . SER A 1 174 ? 0.171 13.866 14.991 1.00 91.25 174 SER A CA 1
ATOM 1283 C C . SER A 1 174 ? 1.533 13.333 14.544 1.00 91.25 174 SER A C 1
ATOM 1285 O O . SER A 1 174 ? 2.395 13.091 15.386 1.00 91.25 174 SER A O 1
ATOM 1287 N N . VAL A 1 175 ? 1.722 13.182 13.233 1.00 94.94 175 VAL A N 1
ATOM 1288 C CA . VAL A 1 175 ? 2.987 12.755 12.615 1.00 94.94 175 VAL A CA 1
ATOM 1289 C C . VAL A 1 175 ? 3.787 13.988 12.192 1.00 94.94 175 VAL A C 1
ATOM 1291 O O . VAL A 1 175 ? 3.317 14.774 11.362 1.00 94.94 175 VAL A O 1
ATOM 1294 N N . SER A 1 176 ? 4.983 14.157 12.753 1.00 95.12 176 SER A N 1
ATOM 1295 C CA . SER A 1 176 ? 5.952 15.180 12.345 1.00 95.12 176 SER A CA 1
ATOM 1296 C C . SER A 1 176 ? 6.554 14.881 10.968 1.00 95.12 176 SER A C 1
ATOM 1298 O O . SER A 1 176 ? 6.481 13.758 10.470 1.00 95.12 176 SER A O 1
ATOM 1300 N N . ASP A 1 177 ? 7.191 15.869 10.337 1.00 94.44 177 ASP A N 1
ATOM 1301 C CA . ASP A 1 177 ? 7.828 15.659 9.028 1.00 94.44 177 ASP A CA 1
ATOM 1302 C C . ASP A 1 177 ? 9.002 14.674 9.091 1.00 94.44 177 ASP A C 1
ATOM 1304 O O . ASP A 1 177 ? 9.218 13.923 8.142 1.00 94.44 177 ASP A O 1
ATOM 1308 N N . ALA A 1 178 ? 9.713 14.624 10.223 1.00 91.94 178 ALA A N 1
ATOM 1309 C CA . ALA A 1 178 ? 10.774 13.649 10.454 1.00 91.94 178 ALA A CA 1
ATOM 1310 C C . ALA A 1 178 ? 10.216 12.218 10.525 1.00 91.94 178 ALA A C 1
ATOM 1312 O O . ALA A 1 178 ? 10.695 11.345 9.808 1.00 91.94 178 ALA A O 1
ATOM 1313 N N . GLU A 1 179 ? 9.157 11.993 11.312 1.00 96.12 179 GLU A N 1
ATOM 1314 C CA . GLU A 1 179 ? 8.492 10.683 11.423 1.00 96.12 179 GLU A CA 1
ATOM 1315 C C . GLU A 1 179 ? 7.843 10.269 10.095 1.00 96.12 179 GLU A C 1
ATOM 1317 O O . GLU A 1 179 ? 7.921 9.113 9.686 1.00 96.12 179 GLU A O 1
ATOM 1322 N N . ARG A 1 180 ? 7.238 11.221 9.370 1.00 95.56 180 ARG A N 1
ATOM 1323 C CA . ARG A 1 180 ? 6.706 10.974 8.023 1.00 95.56 180 ARG A CA 1
ATOM 1324 C C . ARG A 1 180 ? 7.823 10.563 7.062 1.00 95.56 180 ARG A C 1
ATOM 1326 O O . ARG A 1 180 ? 7.620 9.651 6.265 1.00 95.56 180 ARG A O 1
ATOM 1333 N N . GLY A 1 181 ? 8.982 11.216 7.141 1.00 93.25 181 GLY A N 1
ATOM 1334 C CA . GLY A 1 181 ? 10.172 10.858 6.373 1.00 93.25 181 GLY A CA 1
ATOM 1335 C C . GLY A 1 181 ? 10.687 9.459 6.709 1.00 93.25 181 GLY A C 1
ATOM 1336 O O . GLY A 1 181 ? 10.965 8.688 5.799 1.00 93.25 181 GLY A O 1
ATOM 1337 N N . GLU A 1 182 ? 10.749 9.100 7.991 1.00 94.75 182 GLU A N 1
ATOM 1338 C CA . GLU A 1 182 ? 11.150 7.762 8.446 1.00 94.75 182 GLU A CA 1
ATOM 1339 C C . GLU A 1 182 ? 10.219 6.670 7.902 1.00 94.75 182 GLU A C 1
ATOM 1341 O O . GLU A 1 182 ? 10.687 5.671 7.355 1.00 94.75 182 GLU A O 1
ATOM 1346 N N . ILE A 1 183 ? 8.903 6.896 7.965 1.00 95.50 183 ILE A N 1
ATOM 1347 C CA . ILE A 1 183 ? 7.900 5.956 7.449 1.00 95.50 183 ILE A CA 1
ATOM 1348 C C . ILE A 1 183 ? 8.015 5.785 5.931 1.00 95.50 183 ILE A C 1
ATOM 1350 O O . ILE A 1 183 ? 8.029 4.658 5.440 1.00 95.50 183 ILE A O 1
ATOM 1354 N N . LEU A 1 184 ? 8.113 6.885 5.179 1.00 93.69 184 LEU A N 1
ATOM 1355 C CA . LEU A 1 184 ? 8.160 6.845 3.713 1.00 93.69 184 LEU A CA 1
ATOM 1356 C C . LEU A 1 184 ? 9.496 6.334 3.156 1.00 93.69 184 LEU A C 1
ATOM 1358 O O . LEU A 1 184 ? 9.524 5.828 2.037 1.00 93.69 184 LEU A O 1
ATOM 1362 N N . CYS A 1 185 ? 10.589 6.464 3.910 1.00 92.44 185 CYS A N 1
ATOM 1363 C CA . CYS A 1 185 ? 11.910 5.960 3.528 1.00 92.44 185 CYS A CA 1
ATOM 1364 C C . CYS A 1 185 ? 12.173 4.523 4.008 1.00 92.44 185 CYS A C 1
ATOM 1366 O O . CYS A 1 185 ? 13.241 3.979 3.717 1.00 92.44 185 CYS A O 1
ATOM 1368 N N . CYS A 1 186 ? 11.241 3.904 4.741 1.00 94.00 186 CYS A N 1
ATOM 1369 C CA . CYS A 1 186 ? 11.373 2.515 5.161 1.00 94.00 186 CYS A CA 1
ATOM 1370 C C . CYS A 1 186 ? 11.369 1.593 3.933 1.00 94.00 186 CYS A C 1
ATOM 1372 O O . CYS A 1 186 ? 10.449 1.642 3.122 1.00 94.00 186 CYS A O 1
ATOM 1374 N N . ALA A 1 187 ? 12.398 0.753 3.798 1.00 92.44 187 ALA A N 1
ATOM 1375 C CA . ALA A 1 187 ? 12.526 -0.209 2.700 1.00 92.44 187 ALA A CA 1
ATOM 1376 C C . ALA A 1 187 ? 12.033 -1.621 3.071 1.00 92.44 187 ALA A C 1
ATOM 1378 O O . ALA A 1 187 ? 11.882 -2.473 2.198 1.00 92.44 187 ALA A O 1
ATOM 1379 N N . GLU A 1 188 ? 11.782 -1.869 4.359 1.00 93.44 188 GLU A N 1
ATOM 1380 C CA . GLU A 1 188 ? 11.511 -3.199 4.899 1.00 93.44 188 GLU A CA 1
ATOM 1381 C C . GLU A 1 188 ? 10.024 -3.383 5.199 1.00 93.44 188 GLU A C 1
ATOM 1383 O O . GLU A 1 188 ? 9.471 -2.794 6.130 1.00 93.44 188 GLU A O 1
ATOM 1388 N N . LEU A 1 189 ? 9.380 -4.262 4.431 1.00 92.81 189 LEU A N 1
ATOM 1389 C CA . LEU A 1 189 ? 7.952 -4.549 4.565 1.00 92.81 189 LEU A CA 1
ATOM 1390 C C . LEU A 1 189 ? 7.587 -5.068 5.964 1.00 92.81 189 LEU A C 1
ATOM 1392 O O . LEU A 1 189 ? 6.594 -4.652 6.548 1.00 92.81 189 LEU A O 1
ATOM 1396 N N . THR A 1 190 ? 8.431 -5.928 6.531 1.00 93.94 190 THR A N 1
ATOM 1397 C CA . THR A 1 190 ? 8.214 -6.542 7.850 1.00 93.94 190 THR A CA 1
ATOM 1398 C C . THR A 1 190 ? 8.250 -5.525 8.990 1.00 93.94 190 THR A C 1
ATOM 1400 O O . THR A 1 190 ? 7.551 -5.686 9.991 1.00 93.94 190 THR A O 1
ATOM 1403 N N . VAL A 1 191 ? 9.043 -4.461 8.843 1.00 95.81 191 VAL A N 1
ATOM 1404 C CA . VAL A 1 191 ? 9.086 -3.351 9.800 1.00 95.81 191 VAL A CA 1
ATOM 1405 C C . VAL A 1 191 ? 7.787 -2.552 9.722 1.00 95.81 191 VAL A C 1
ATOM 1407 O O . VAL A 1 191 ? 7.183 -2.273 10.759 1.00 95.81 191 VAL A O 1
ATOM 1410 N N . LEU A 1 192 ? 7.318 -2.252 8.507 1.00 95.94 192 LEU A N 1
ATOM 1411 C CA . LEU 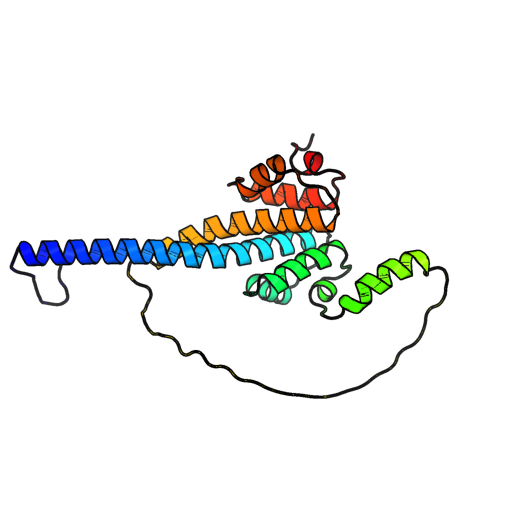A 1 192 ? 6.042 -1.567 8.293 1.00 95.94 192 LEU A CA 1
ATOM 1412 C C . LEU A 1 192 ? 4.853 -2.380 8.822 1.00 95.94 192 LEU A C 1
ATOM 1414 O O . LEU A 1 192 ? 3.978 -1.803 9.462 1.00 95.94 192 LEU A O 1
ATOM 1418 N N . ASP A 1 193 ? 4.844 -3.702 8.637 1.00 94.69 193 ASP A N 1
ATOM 1419 C CA . ASP A 1 193 ? 3.815 -4.590 9.194 1.00 94.69 193 ASP A CA 1
ATOM 1420 C C . ASP A 1 193 ? 3.752 -4.493 10.723 1.00 94.69 193 ASP A C 1
ATOM 1422 O O . ASP A 1 193 ? 2.684 -4.272 11.304 1.00 94.69 193 ASP A O 1
ATOM 1426 N N . ALA A 1 194 ? 4.911 -4.574 11.384 1.00 94.69 194 ALA A N 1
ATOM 1427 C CA . ALA A 1 194 ? 4.994 -4.446 12.835 1.00 94.69 194 ALA A CA 1
ATOM 1428 C C . ALA A 1 194 ? 4.520 -3.065 13.319 1.00 94.69 194 ALA A C 1
ATOM 1430 O O . ALA A 1 194 ? 3.862 -2.959 14.360 1.00 94.69 194 ALA A O 1
ATOM 1431 N N . TRP A 1 195 ? 4.831 -2.002 12.573 1.00 96.81 195 TRP A N 1
ATOM 1432 C CA . TRP A 1 195 ? 4.339 -0.657 12.861 1.00 96.81 195 TRP A CA 1
ATOM 1433 C C . TRP A 1 195 ? 2.828 -0.535 12.655 1.00 96.81 195 TRP A C 1
ATOM 1435 O O . TRP A 1 195 ? 2.170 0.067 13.498 1.00 96.81 195 TRP A O 1
ATOM 1445 N N . ILE A 1 196 ? 2.255 -1.133 11.608 1.00 95.44 196 ILE A N 1
ATOM 1446 C CA . ILE A 1 196 ? 0.803 -1.148 11.358 1.00 95.44 196 ILE A CA 1
ATOM 1447 C C . ILE A 1 196 ? 0.060 -1.821 12.513 1.00 95.44 196 ILE A C 1
ATOM 1449 O O . ILE A 1 196 ? -0.922 -1.275 13.017 1.00 95.44 196 ILE A O 1
ATOM 1453 N N . GLU A 1 197 ? 0.541 -2.970 12.981 1.00 92.81 197 GLU A N 1
ATOM 1454 C CA . GLU A 1 197 ? -0.062 -3.671 14.119 1.00 92.81 197 GLU A CA 1
ATOM 1455 C C . GLU A 1 197 ? 0.030 -2.851 15.406 1.00 92.81 197 GLU A C 1
ATOM 1457 O O . GLU A 1 197 ? -0.961 -2.681 16.122 1.00 92.81 197 GLU A O 1
ATOM 1462 N N . ARG A 1 198 ? 1.208 -2.282 15.686 1.00 94.25 198 ARG A N 1
ATOM 1463 C CA . ARG A 1 198 ? 1.426 -1.432 16.863 1.00 94.25 198 ARG A CA 1
ATOM 1464 C C . ARG A 1 198 ? 0.596 -0.155 16.801 1.00 94.25 198 ARG A C 1
ATOM 1466 O O . ARG A 1 198 ? 0.090 0.310 17.822 1.00 94.25 198 ARG A O 1
ATOM 1473 N N . ALA A 1 199 ? 0.386 0.379 15.603 1.00 94.31 199 ALA A N 1
ATOM 1474 C CA . ALA A 1 199 ? -0.451 1.538 15.358 1.00 94.31 199 ALA A CA 1
ATOM 1475 C C . ALA A 1 199 ? -1.930 1.296 15.668 1.00 94.31 199 ALA A C 1
ATOM 1477 O O . ALA A 1 199 ? -2.679 2.262 15.621 1.00 94.31 199 ALA A O 1
ATOM 1478 N N . LEU A 1 200 ? -2.376 0.091 16.030 1.00 89.69 200 LEU A N 1
ATOM 1479 C CA . LEU A 1 200 ? -3.740 -0.126 16.522 1.00 89.69 200 LEU A CA 1
ATOM 1480 C C . LEU A 1 200 ? -3.900 0.245 18.002 1.00 89.69 200 LEU A C 1
ATOM 1482 O O . LEU A 1 200 ? -4.970 0.700 18.409 1.00 89.69 200 LEU A O 1
ATOM 1486 N N . THR A 1 201 ? -2.846 0.094 18.806 1.00 90.44 201 THR A N 1
ATOM 1487 C CA . THR A 1 201 ? -2.909 0.239 20.271 1.00 90.44 201 THR A CA 1
ATOM 1488 C C . THR A 1 201 ? -2.017 1.348 20.822 1.00 90.44 201 THR A C 1
ATOM 1490 O O . THR A 1 201 ? -2.334 1.904 21.873 1.00 90.44 201 THR A O 1
ATOM 1493 N N . ALA A 1 202 ? -0.961 1.738 20.102 1.00 93.56 202 ALA A N 1
ATOM 1494 C CA . ALA A 1 202 ? -0.017 2.769 20.528 1.00 93.56 202 ALA A CA 1
ATOM 1495 C C . ALA A 1 202 ? -0.693 4.114 20.823 1.00 93.56 202 ALA A C 1
ATOM 1497 O O . ALA A 1 202 ? -1.683 4.477 20.188 1.00 93.56 202 ALA A O 1
ATOM 1498 N N . ARG A 1 203 ? -0.145 4.891 21.754 1.00 92.56 203 ARG A N 1
ATOM 1499 C CA . ARG A 1 203 ? -0.676 6.206 22.154 1.00 92.56 203 ARG A CA 1
ATOM 1500 C C . ARG A 1 203 ? 0.075 7.378 21.527 1.00 92.56 203 ARG A C 1
ATOM 1502 O O . ARG A 1 203 ? -0.366 8.515 21.660 1.00 92.56 203 ARG A O 1
ATOM 1509 N N . SER A 1 204 ? 1.189 7.120 20.849 1.00 93.88 204 SER A N 1
ATOM 1510 C CA . SER A 1 204 ? 1.978 8.125 20.134 1.00 93.88 204 SER A CA 1
ATOM 1511 C C . SER A 1 204 ? 2.670 7.522 18.912 1.00 93.88 204 SER A C 1
ATOM 1513 O O . SER A 1 204 ? 2.860 6.309 18.833 1.00 93.88 204 SER A O 1
ATOM 1515 N N . VAL A 1 205 ? 3.071 8.372 17.964 1.00 94.81 205 VAL A N 1
ATOM 1516 C CA . VAL A 1 205 ? 3.848 7.951 16.784 1.00 94.81 205 VAL A CA 1
ATOM 1517 C C . VAL A 1 205 ? 5.215 7.405 17.204 1.00 94.81 205 VAL A C 1
ATOM 1519 O O . VAL A 1 205 ? 5.624 6.356 16.723 1.00 94.81 205 VAL A O 1
ATOM 1522 N N . ALA A 1 206 ? 5.862 8.023 18.194 1.00 92.31 206 ALA A N 1
ATOM 1523 C CA . ALA A 1 206 ? 7.104 7.511 18.771 1.00 92.31 206 ALA A CA 1
ATOM 1524 C C . ALA A 1 206 ? 6.971 6.083 19.341 1.00 92.31 206 ALA A C 1
ATOM 1526 O O . ALA A 1 206 ? 7.894 5.286 19.207 1.00 92.31 206 ALA A O 1
ATOM 1527 N N . GLU A 1 207 ? 5.833 5.730 19.954 1.00 93.38 207 GLU A N 1
ATOM 1528 C CA . GLU A 1 207 ? 5.572 4.354 20.404 1.00 93.38 207 GLU A CA 1
ATOM 1529 C C . GLU A 1 207 ? 5.394 3.401 19.216 1.00 93.38 207 GLU A C 1
ATOM 1531 O O . GLU A 1 207 ? 5.847 2.263 19.282 1.00 93.38 207 GLU A O 1
ATOM 1536 N N . VAL A 1 208 ? 4.786 3.864 18.118 1.00 94.38 208 VAL A N 1
ATOM 1537 C CA . VAL A 1 208 ? 4.660 3.084 16.880 1.00 94.38 208 VAL A CA 1
ATOM 1538 C C . VAL A 1 208 ? 6.025 2.800 16.260 1.00 94.38 208 VAL A C 1
ATOM 1540 O O . VAL A 1 208 ? 6.288 1.648 15.931 1.00 94.38 208 VAL A O 1
ATOM 1543 N N . LEU A 1 209 ? 6.888 3.808 16.129 1.00 92.81 209 LEU A N 1
ATOM 1544 C CA . LEU A 1 209 ? 8.185 3.683 15.452 1.00 92.81 209 LEU A CA 1
ATOM 1545 C C . LEU A 1 209 ? 9.275 3.070 16.344 1.00 92.81 209 LEU A C 1
ATOM 1547 O O . LEU A 1 209 ? 10.194 2.418 15.851 1.00 92.81 209 LEU A O 1
A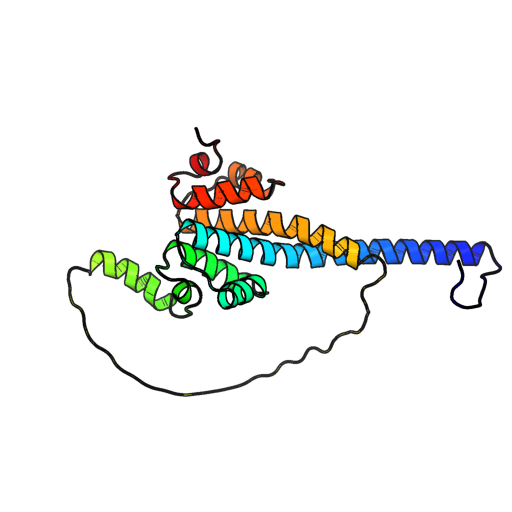TOM 1551 N N . GLY A 1 210 ? 9.155 3.222 17.663 1.00 84.69 210 GLY A N 1
ATOM 1552 C CA . GLY A 1 210 ? 10.108 2.690 18.630 1.00 84.69 210 GLY A CA 1
ATOM 1553 C C . GLY A 1 210 ? 10.203 1.160 18.624 1.00 84.69 210 GLY A C 1
ATOM 1554 O O . GLY A 1 210 ? 9.249 0.442 18.317 1.00 84.69 210 GLY A O 1
ATOM 1555 N N . ALA A 1 211 ? 11.372 0.641 19.007 1.00 56.84 211 ALA A N 1
ATOM 1556 C CA . ALA A 1 211 ? 11.542 -0.784 19.266 1.00 56.84 211 ALA A CA 1
ATOM 1557 C C . ALA A 1 211 ? 10.642 -1.199 20.441 1.00 56.84 211 ALA A C 1
ATOM 1559 O O . ALA A 1 211 ? 10.676 -0.569 21.501 1.00 56.84 211 ALA A O 1
ATOM 1560 N N . ALA A 1 212 ? 9.84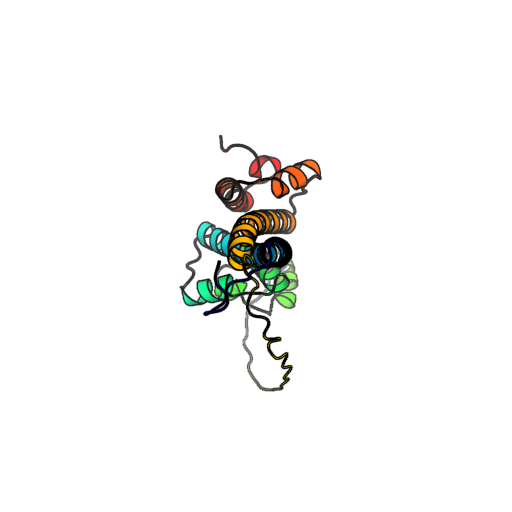5 -2.254 20.250 1.00 41.72 212 ALA A N 1
ATOM 1561 C CA . ALA A 1 212 ? 9.143 -2.907 21.347 1.00 41.72 212 ALA A CA 1
ATOM 1562 C C . ALA A 1 212 ? 10.179 -3.271 22.424 1.00 41.72 212 ALA A C 1
ATOM 1564 O O . ALA A 1 212 ? 11.129 -3.999 22.135 1.00 41.72 212 ALA A O 1
ATOM 1565 N N . LYS A 1 213 ? 10.043 -2.687 23.618 1.00 32.84 213 LYS A N 1
ATOM 1566 C CA . LYS A 1 213 ? 10.797 -3.125 24.795 1.00 32.84 213 LYS A CA 1
ATOM 1567 C C . LYS A 1 213 ? 10.288 -4.475 25.269 1.00 32.84 213 LYS A C 1
ATOM 1569 O O . LYS A 1 213 ? 9.054 -4.670 25.216 1.00 32.84 213 LYS A O 1
#